Protein AF-A0A7X6ZGD3-F1 (afdb_monomer_lite)

Secondary structure (DSSP, 8-state):
-PSPPHHHHHHHSSSHHHHHHHHHHHHHHHHTT-TT--EEE--S--S-SSS---SSS-HHHHHHHHHHHS-TTEEEEE--SSTT-S---HHHHHHHHHHHSS-EEEEE---BTBTBB--TT---THHHHTTTT-THIIIII-SEEEE---TTTTHHHHHHHHHHHH-GGG-PPPPTT---HHHHHHHHHHHHHT-TTHHHHHHHHHHHHHHHTTSGGG---THHHHTHHHHHHHHHHHHHHHHHHHHH-HHHHHH---HHHHIIIIIIHHHHHHHHHHHHHHT-

Foldseek 3Di:
DPPDDPVCCVVQVDPLRPDLQPVQVVVVVVCVVVVPDAAEDEDPLQAADQEDDPGPDDNLSSLLSLQVRHDQRYAYAHAYHYVAALAHEPVRLCSSCVRNVHQHAHEHEAQDPLLSFNDLQDLCLCPCVSHVVDPCCLVPRHPYYDYPDDPPQCQLVVQLVVVCNVPVVQSHDDDPVGPHVSRVSSQVSCCVQQNNCLNVLQVLLVVLLVVLSVCRQLPADPVCLVCLVVLVVSLVSNVNSVVVSCVSGVPSCVRRVYCSVVSNVPRSVSRNVVSVVVVVVVVD

Radius of gyration: 23.15 Å; chains: 1; bounding box: 62×49×58 Å

pLDDT: mean 90.02, std 10.66, range [44.88, 98.62]

Structure (mmCIF, N/CA/C/O backbone):
data_AF-A0A7X6ZGD3-F1
#
_entry.id   AF-A0A7X6ZGD3-F1
#
loop_
_atom_site.group_PDB
_atom_site.id
_atom_site.type_symbol
_atom_site.label_atom_id
_atom_site.label_alt_id
_atom_site.label_comp_id
_atom_site.label_asym_id
_atom_site.label_entity_id
_atom_site.label_seq_id
_atom_site.pdbx_PDB_ins_code
_atom_site.Cartn_x
_atom_site.Cartn_y
_atom_site.Cartn_z
_atom_site.occupancy
_atom_site.B_iso_or_equiv
_atom_site.auth_seq_id
_atom_site.auth_comp_id
_atom_site.auth_asym_id
_atom_site.auth_atom_id
_atom_site.pdbx_PDB_model_num
ATOM 1 N N . ARG A 1 1 ? -12.283 15.121 12.251 1.00 78.94 1 ARG A N 1
ATOM 2 C CA . ARG A 1 1 ? -12.380 15.271 13.722 1.00 78.94 1 ARG A CA 1
ATOM 3 C C . ARG A 1 1 ? -11.559 16.441 14.237 1.00 78.94 1 ARG A C 1
ATOM 5 O O . ARG A 1 1 ? -12.122 17.236 14.966 1.00 78.94 1 ARG A O 1
ATOM 12 N N . PHE A 1 2 ? -10.278 16.549 13.877 1.00 85.31 2 PHE A N 1
ATOM 13 C CA . PHE A 1 2 ? -9.446 17.691 14.260 1.00 85.31 2 PHE A CA 1
ATOM 14 C C . PHE A 1 2 ? -9.556 18.845 13.246 1.00 85.31 2 PHE A C 1
ATOM 16 O O . PHE A 1 2 ? -9.575 18.562 12.045 1.00 85.31 2 PHE A O 1
ATOM 23 N N . PRO A 1 3 ? -9.611 20.112 13.703 1.00 86.56 3 PRO A N 1
ATOM 24 C CA . PRO A 1 3 ? -9.695 20.531 15.109 1.00 86.56 3 PRO A CA 1
ATOM 25 C C . PRO A 1 3 ? -11.044 20.158 15.754 1.00 86.56 3 PRO A C 1
ATOM 27 O O . PRO A 1 3 ? -12.069 20.127 15.074 1.00 86.56 3 PRO A O 1
ATOM 30 N N . VAL A 1 4 ? -11.036 19.867 17.060 1.00 89.31 4 VAL A N 1
ATOM 31 C CA . VAL A 1 4 ? -12.263 19.607 17.834 1.00 89.31 4 VAL A CA 1
ATOM 32 C C . VAL A 1 4 ? -13.052 20.908 17.972 1.00 89.31 4 VAL A C 1
ATOM 34 O O . VAL A 1 4 ? -12.467 21.974 18.165 1.00 89.31 4 VAL A O 1
ATOM 37 N N . HIS A 1 5 ? -14.379 20.832 17.866 1.00 92.88 5 HIS A N 1
ATOM 38 C CA . HIS A 1 5 ? -15.231 22.008 18.002 1.00 92.88 5 HIS A CA 1
ATOM 39 C C . HIS A 1 5 ? -15.105 22.613 19.418 1.00 92.88 5 HIS A C 1
ATOM 41 O O . HIS A 1 5 ? -15.131 21.858 20.390 1.00 92.88 5 HIS A O 1
ATOM 47 N N . PRO A 1 6 ? -15.026 23.948 19.587 1.00 94.00 6 PRO A N 1
ATOM 48 C CA . PRO A 1 6 ? -14.829 24.564 20.904 1.00 94.00 6 PRO A CA 1
ATOM 49 C C . PRO A 1 6 ? -15.853 24.142 21.968 1.00 94.00 6 PRO A C 1
ATOM 51 O O . PRO A 1 6 ? -15.472 23.832 23.090 1.00 94.00 6 PRO A O 1
ATOM 54 N N . ALA A 1 7 ? -17.134 24.040 21.602 1.00 94.88 7 ALA A N 1
ATOM 55 C CA . ALA A 1 7 ? -18.183 23.591 22.526 1.00 94.88 7 ALA A CA 1
ATOM 56 C C . ALA A 1 7 ? -18.010 22.127 22.988 1.00 94.88 7 ALA A C 1
ATOM 58 O O . ALA A 1 7 ? -18.397 21.773 24.100 1.00 94.88 7 ALA A O 1
ATOM 59 N N . ASP A 1 8 ? -17.415 21.271 22.151 1.00 93.50 8 ASP A N 1
ATOM 60 C CA . ASP A 1 8 ? -17.094 19.893 22.532 1.00 93.50 8 ASP A CA 1
ATOM 61 C C . ASP A 1 8 ? -15.902 19.864 23.498 1.00 93.50 8 ASP A C 1
ATOM 63 O O . ASP A 1 8 ? -15.909 19.105 24.465 1.00 93.50 8 ASP A O 1
ATOM 67 N N . LEU A 1 9 ? -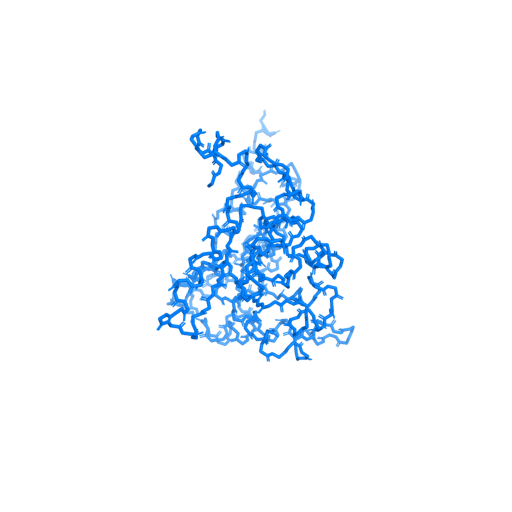14.889 20.706 23.265 1.00 92.12 9 LEU A N 1
ATOM 68 C CA . LEU A 1 9 ? -13.740 20.827 24.165 1.00 92.12 9 LEU A CA 1
ATOM 69 C C . LEU A 1 9 ? -14.155 21.341 25.543 1.00 92.12 9 LEU A C 1
ATOM 71 O O . LEU A 1 9 ? -13.726 20.781 26.545 1.00 92.12 9 LEU A O 1
ATOM 75 N N . GLU A 1 10 ? -15.018 22.355 25.603 1.00 94.25 10 GLU A N 1
ATOM 76 C CA . GLU A 1 10 ? -15.537 22.880 26.871 1.00 94.25 10 GLU A CA 1
ATOM 77 C C . GLU A 1 10 ? -16.259 21.794 27.676 1.00 94.25 10 GLU A C 1
ATOM 79 O O . GLU A 1 10 ? -16.084 21.681 28.887 1.00 94.25 10 GLU A O 1
ATOM 84 N N . LYS A 1 11 ? -17.049 20.959 26.994 1.00 94.88 11 LYS A N 1
ATOM 85 C CA . LYS A 1 11 ? -17.874 19.949 27.651 1.00 94.88 11 LYS A CA 1
ATOM 86 C C . LYS A 1 11 ? -17.120 18.670 28.019 1.00 94.88 11 LYS A C 1
ATOM 88 O O . LYS A 1 11 ? -17.431 18.063 29.041 1.00 94.88 11 LYS A O 1
ATOM 93 N N . TYR A 1 12 ? -16.194 18.217 27.179 1.00 91.81 12 TYR A N 1
ATOM 94 C CA . TYR A 1 12 ? -15.593 16.882 27.303 1.00 91.81 12 TYR A CA 1
ATOM 95 C C . TYR A 1 12 ? -14.061 16.896 27.399 1.00 91.81 12 TYR A C 1
ATOM 97 O O . TYR A 1 12 ? -13.462 15.859 27.679 1.00 91.81 12 TYR A O 1
ATOM 105 N N . GLY A 1 13 ? -13.411 18.039 27.176 1.00 91.38 13 GLY A N 1
ATOM 106 C CA . GLY A 1 13 ? -11.964 18.231 27.307 1.00 91.38 13 GLY A CA 1
ATOM 107 C C . GLY A 1 13 ? -11.126 17.744 26.120 1.00 91.38 13 GLY A C 1
ATOM 108 O O . GLY A 1 13 ? -10.190 18.434 25.728 1.00 91.38 13 GLY A O 1
ATOM 109 N N . SER A 1 14 ? -11.449 16.591 25.528 1.00 90.81 14 SER A N 1
ATOM 110 C CA . SER A 1 14 ? -10.689 15.992 24.418 1.00 90.81 14 SER A CA 1
ATOM 111 C C . SER A 1 14 ? -11.583 15.227 23.442 1.00 90.81 14 SER A C 1
ATOM 113 O O . SER A 1 14 ? -12.711 14.846 23.769 1.00 90.81 14 SER A O 1
ATOM 115 N N . ALA A 1 15 ? -11.074 14.963 22.237 1.00 91.06 15 ALA A N 1
ATOM 116 C CA . ALA A 1 15 ? -11.711 14.067 21.280 1.00 91.06 15 ALA A CA 1
ATOM 117 C C . ALA A 1 15 ? -11.805 12.638 21.822 1.00 91.06 15 ALA A C 1
ATOM 119 O O . ALA A 1 15 ? -12.836 11.990 21.633 1.00 91.06 15 ALA A O 1
ATOM 120 N N . ALA A 1 16 ? -10.759 12.180 22.521 1.00 89.38 16 ALA A N 1
ATOM 121 C CA . ALA A 1 16 ? -10.701 10.855 23.138 1.00 89.38 16 ALA A CA 1
ATOM 122 C C . ALA A 1 16 ? -11.919 10.575 24.039 1.00 89.38 16 ALA A C 1
ATOM 124 O O . ALA A 1 16 ? -12.504 9.501 23.964 1.00 89.38 16 ALA A O 1
ATOM 125 N N . ASN A 1 17 ? -12.374 11.582 24.793 1.00 91.19 17 ASN A N 1
ATOM 126 C CA . ASN A 1 17 ? -13.508 11.476 25.719 1.00 91.19 17 ASN A CA 1
ATOM 127 C C . ASN A 1 17 ? -14.894 11.485 25.046 1.00 91.19 17 ASN A C 1
ATOM 129 O O . ASN A 1 17 ? -15.915 11.411 25.739 1.00 91.19 17 ASN A O 1
ATOM 133 N N . ILE A 1 18 ? -14.951 11.649 23.721 1.00 93.38 18 ILE A N 1
ATOM 134 C CA . ILE A 1 18 ? -16.193 11.803 22.952 1.00 93.38 18 ILE A CA 1
ATOM 135 C C . ILE A 1 18 ? -16.386 10.626 22.010 1.00 93.38 18 ILE A C 1
ATOM 137 O O . ILE A 1 18 ? -17.456 10.016 22.005 1.00 93.38 18 ILE A O 1
ATOM 141 N N . ASP A 1 19 ? -15.376 10.356 21.182 1.00 94.81 19 ASP A N 1
ATOM 142 C CA . ASP A 1 19 ? -15.553 9.565 19.970 1.00 94.81 19 ASP A CA 1
ATOM 143 C C . ASP A 1 19 ? -16.007 8.136 20.308 1.00 94.81 19 ASP A C 1
ATOM 145 O O . ASP A 1 19 ? -17.044 7.709 19.800 1.00 94.81 19 ASP A O 1
ATOM 149 N N . GLY A 1 20 ? -15.326 7.460 21.246 1.00 95.50 20 GLY A N 1
ATOM 150 C CA . GLY A 1 20 ? -15.665 6.101 21.690 1.00 95.50 20 GLY A CA 1
ATOM 151 C C . GLY A 1 20 ? -17.088 5.989 22.251 1.00 95.50 20 GLY A C 1
ATOM 152 O O . GLY A 1 20 ? -17.900 5.192 21.780 1.00 95.50 20 GLY A O 1
ATOM 153 N N . LYS A 1 21 ? -17.450 6.881 23.181 1.00 95.94 21 LYS A N 1
ATOM 154 C CA . LYS A 1 21 ? -18.792 6.911 23.796 1.00 95.94 21 LYS A CA 1
ATOM 155 C C . LYS A 1 21 ? -19.881 7.164 22.763 1.00 95.94 21 LYS A C 1
ATOM 157 O O . LYS A 1 21 ? -20.969 6.586 22.835 1.00 95.94 21 LYS A O 1
ATOM 162 N N . HIS A 1 22 ? -19.608 8.053 21.810 1.00 95.88 22 HIS A N 1
ATOM 163 C CA . HIS A 1 22 ? -20.555 8.386 20.761 1.00 95.88 22 HIS A CA 1
ATOM 164 C C . HIS A 1 22 ? -20.817 7.189 19.844 1.00 95.88 22 HIS A C 1
ATOM 166 O O . HIS A 1 22 ? -21.986 6.868 19.606 1.00 95.88 22 HIS A O 1
ATOM 172 N N . VAL A 1 23 ? -19.762 6.522 19.361 1.00 97.31 23 VAL A N 1
ATOM 173 C CA . VAL A 1 23 ? -19.913 5.370 18.457 1.00 97.31 23 VAL A CA 1
ATOM 174 C C . VAL A 1 23 ? -20.554 4.177 19.159 1.00 97.31 23 VAL A C 1
ATOM 176 O O . VAL A 1 23 ? -21.460 3.575 18.594 1.00 97.31 23 VAL A O 1
ATOM 179 N N . THR A 1 24 ? -20.216 3.917 20.424 1.00 98.38 24 THR A N 1
ATOM 180 C CA . THR A 1 24 ? -20.863 2.873 21.237 1.00 98.38 24 THR A CA 1
ATOM 181 C C . THR A 1 24 ? -22.353 3.126 21.423 1.00 98.38 24 THR A C 1
ATOM 183 O O . THR A 1 24 ? -23.173 2.227 21.236 1.00 98.38 24 THR A O 1
ATOM 186 N N . ARG A 1 25 ? -22.745 4.366 21.741 1.00 98.19 25 ARG A N 1
ATOM 187 C CA . ARG A 1 25 ? -24.164 4.719 21.867 1.00 98.19 25 ARG A CA 1
ATOM 188 C C . ARG A 1 25 ? -24.911 4.519 20.549 1.00 98.19 25 ARG A C 1
ATOM 190 O O . ARG A 1 25 ? -26.036 4.027 20.565 1.00 98.19 25 ARG A O 1
ATOM 197 N N . LEU A 1 26 ? -24.302 4.907 19.425 1.00 98.19 26 LEU A N 1
ATOM 198 C CA . LEU A 1 26 ? -24.885 4.705 18.099 1.00 98.19 26 LEU A CA 1
ATOM 199 C C . LEU A 1 26 ? -25.040 3.212 17.784 1.00 98.19 26 LEU A C 1
ATOM 201 O O . LEU A 1 26 ? -26.117 2.789 17.377 1.00 98.19 26 LEU A O 1
ATOM 205 N N . PHE A 1 27 ? -23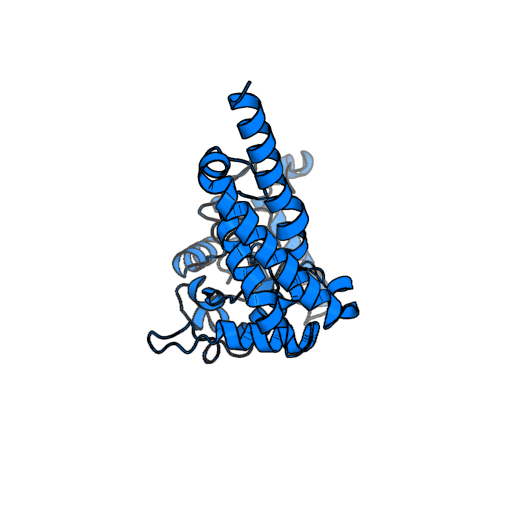.995 2.419 18.016 1.00 98.56 27 PHE A N 1
ATOM 206 C CA . PHE A 1 27 ? -24.000 0.972 17.823 1.00 98.56 27 PHE A CA 1
ATOM 207 C C . PHE A 1 27 ? -25.124 0.286 18.609 1.00 98.56 27 PHE A C 1
ATOM 209 O O . PHE A 1 27 ? -25.929 -0.434 18.017 1.00 98.56 27 PHE A O 1
ATOM 216 N N . ASN A 1 28 ? -25.247 0.582 19.905 1.00 98.31 28 ASN A N 1
ATOM 217 C CA . ASN A 1 28 ? -26.291 0.009 20.756 1.00 98.31 28 ASN A CA 1
ATOM 218 C C . ASN A 1 28 ? -27.696 0.393 20.271 1.00 98.31 28 ASN A C 1
ATOM 220 O O . ASN A 1 28 ? -28.545 -0.478 20.100 1.00 98.31 28 ASN A O 1
ATOM 224 N N . ALA A 1 29 ? -27.921 1.673 19.959 1.00 98.38 29 ALA A N 1
ATOM 225 C CA . ALA A 1 29 ? -29.219 2.151 19.482 1.00 98.38 29 ALA A CA 1
ATOM 226 C C . ALA A 1 29 ? -29.640 1.513 18.143 1.00 98.38 29 ALA A C 1
ATOM 228 O O . ALA A 1 29 ? -30.829 1.302 17.897 1.00 98.38 29 ALA A O 1
ATOM 229 N N . VAL A 1 30 ? -28.682 1.195 17.263 1.00 98.50 30 VAL A N 1
ATOM 230 C CA . VAL A 1 30 ? -28.968 0.466 16.019 1.00 98.50 30 VAL A CA 1
ATOM 231 C C . VAL A 1 30 ? -29.257 -1.008 16.315 1.00 98.50 30 VAL A C 1
ATOM 233 O O . VAL A 1 30 ? -30.227 -1.548 15.778 1.00 98.50 30 VAL A O 1
ATOM 236 N N . ARG A 1 31 ? -28.485 -1.653 17.201 1.00 98.00 31 ARG A N 1
ATOM 237 C CA . ARG A 1 31 ? -28.668 -3.075 17.545 1.00 98.00 31 ARG A CA 1
ATOM 238 C C . ARG A 1 31 ? -29.948 -3.385 18.302 1.00 98.00 31 ARG A C 1
ATOM 240 O O . ARG A 1 31 ? -30.479 -4.476 18.120 1.00 98.00 31 ARG A O 1
ATOM 247 N N . GLU A 1 32 ? -30.500 -2.430 19.047 1.00 97.94 32 GLU A N 1
ATOM 248 C CA . GLU A 1 32 ? -31.842 -2.555 19.634 1.00 97.94 32 GLU A CA 1
ATOM 249 C C . GLU A 1 32 ? -32.906 -2.910 18.581 1.00 97.94 32 GLU A C 1
ATOM 251 O O . GLU A 1 32 ? -33.842 -3.655 18.864 1.00 97.94 32 GLU A O 1
ATOM 256 N N . LYS A 1 33 ? -32.756 -2.401 17.351 1.00 98.12 33 LYS A N 1
ATOM 257 C CA . LYS A 1 33 ? -33.684 -2.644 16.232 1.00 98.12 33 LYS A CA 1
ATOM 258 C C . LYS A 1 33 ? -33.163 -3.678 15.238 1.00 98.12 33 LYS A C 1
ATOM 260 O O . LYS A 1 33 ? -33.951 -4.340 14.565 1.00 98.12 33 LYS A O 1
ATOM 265 N N . HIS A 1 34 ? -31.844 -3.807 15.137 1.00 98.19 34 HIS A N 1
ATOM 266 C CA . HIS A 1 34 ? -31.155 -4.673 14.188 1.00 98.19 34 HIS A CA 1
ATOM 267 C C . HIS A 1 34 ? -30.047 -5.465 14.904 1.00 98.19 34 HIS A C 1
ATOM 269 O O . HIS A 1 34 ? -28.876 -5.112 14.778 1.00 98.19 34 HIS A O 1
ATOM 275 N N . PRO A 1 35 ? -30.373 -6.544 15.644 1.00 96.12 35 PRO A N 1
ATOM 276 C CA . PRO A 1 35 ? -29.403 -7.237 16.505 1.00 96.12 35 PRO A CA 1
ATOM 277 C C . PRO A 1 35 ? -28.152 -7.767 15.788 1.00 96.12 35 PRO A C 1
ATOM 279 O O . PRO A 1 35 ? -27.091 -7.865 16.405 1.00 96.12 35 PRO A O 1
ATOM 282 N N . GLY A 1 36 ? -28.267 -8.074 14.490 1.00 96.69 36 GLY A N 1
ATOM 283 C CA . GLY A 1 36 ? -27.163 -8.516 13.629 1.00 96.69 36 GLY A CA 1
ATOM 284 C C . GLY A 1 36 ? -26.344 -7.389 12.987 1.00 96.69 36 GLY A C 1
ATOM 285 O O . GLY A 1 36 ? -25.536 -7.665 12.108 1.00 96.69 36 GLY A O 1
ATOM 286 N N . PHE A 1 37 ? -26.571 -6.126 13.358 1.00 98.06 37 PHE A N 1
ATOM 287 C CA . PHE A 1 37 ? -25.780 -5.007 12.854 1.00 98.06 37 PHE A CA 1
ATOM 288 C C . PHE A 1 37 ? -24.328 -5.091 13.345 1.00 98.06 37 PHE A C 1
ATOM 290 O O . PHE A 1 37 ? -24.081 -5.258 14.539 1.00 98.06 37 PHE A O 1
ATOM 297 N N . GLN A 1 38 ? -23.387 -4.922 12.416 1.00 97.38 38 GLN A N 1
ATOM 298 C CA . GLN A 1 38 ? -21.949 -4.838 12.672 1.00 97.38 38 GLN A CA 1
ATOM 299 C C . GLN A 1 38 ? -21.450 -3.424 12.365 1.00 97.38 38 GLN A C 1
ATOM 301 O O . GLN A 1 38 ? -21.983 -2.750 11.480 1.00 97.38 38 GLN A O 1
ATOM 306 N N . MET A 1 39 ? -20.418 -2.974 13.079 1.00 97.94 39 MET A N 1
ATOM 307 C CA . MET A 1 39 ? -19.837 -1.646 12.898 1.00 97.94 39 MET A CA 1
ATOM 308 C C . MET A 1 39 ? -18.316 -1.724 12.865 1.00 97.94 39 MET A C 1
ATOM 310 O O . MET A 1 39 ? -17.703 -2.321 13.742 1.00 97.94 39 MET A O 1
ATOM 314 N N . ILE A 1 40 ? -17.734 -1.037 11.884 1.00 98.00 40 ILE A N 1
ATOM 315 C CA . ILE A 1 40 ? -16.304 -0.750 11.811 1.00 98.00 40 ILE A CA 1
ATOM 316 C C . ILE A 1 40 ? -16.130 0.752 12.037 1.00 98.00 40 ILE A C 1
ATOM 318 O O . ILE A 1 40 ? -16.761 1.564 11.354 1.00 98.00 40 ILE A O 1
ATOM 322 N N . PHE A 1 41 ? -15.271 1.132 12.977 1.00 97.44 41 PHE A N 1
ATOM 323 C CA . PHE A 1 41 ? -14.962 2.519 13.290 1.00 97.44 41 PHE A CA 1
ATOM 324 C C . PHE A 1 41 ? -13.529 2.869 12.876 1.00 97.44 41 PHE A C 1
ATOM 326 O O . PHE A 1 41 ? -12.563 2.252 13.313 1.00 97.44 41 PHE A O 1
ATOM 333 N N . CYS A 1 42 ? -13.394 3.891 12.026 1.00 96.69 42 CYS A N 1
ATOM 334 C CA . CYS A 1 42 ? -12.107 4.478 11.669 1.00 96.69 42 CYS A CA 1
ATOM 335 C C . CYS A 1 42 ? -11.847 5.718 12.522 1.00 96.69 42 CYS A C 1
ATOM 337 O O . CYS A 1 42 ? -12.284 6.828 12.204 1.00 96.69 42 CYS A O 1
ATOM 339 N N . GLN A 1 43 ? -11.158 5.505 13.637 1.00 95.19 43 GLN A N 1
ATOM 340 C CA . GLN A 1 43 ? -10.754 6.548 14.565 1.00 95.19 43 GLN A CA 1
ATOM 341 C C . GLN A 1 43 ? -9.669 7.456 13.957 1.00 95.19 43 GLN A C 1
ATOM 343 O O . GLN A 1 43 ? -8.907 7.001 13.110 1.00 95.19 43 GLN A O 1
ATOM 348 N N . PRO A 1 44 ? -9.523 8.725 14.389 1.00 94.25 44 PRO A N 1
ATOM 349 C CA . PRO A 1 44 ? -8.530 9.657 13.856 1.00 94.25 44 PRO A CA 1
ATOM 350 C C . PRO A 1 44 ? -7.103 9.108 13.859 1.00 94.25 44 PRO A C 1
ATOM 352 O O . PRO A 1 44 ? -6.393 9.280 12.874 1.00 94.25 44 PRO A O 1
ATOM 355 N N . PHE A 1 45 ? -6.692 8.429 14.932 1.00 95.94 45 PHE A N 1
ATOM 356 C CA . PHE A 1 45 ? -5.384 7.784 15.012 1.00 95.94 45 PHE A CA 1
ATOM 357 C C . PHE A 1 45 ? -5.464 6.313 14.599 1.00 95.94 45 PHE A C 1
ATOM 359 O O . PHE A 1 45 ? -5.425 5.408 15.426 1.00 95.94 45 PHE A O 1
ATOM 366 N N . TYR A 1 46 ? -5.571 6.064 13.301 1.00 96.19 46 TYR A N 1
ATOM 367 C CA . TYR A 1 46 ? -5.670 4.715 12.737 1.00 96.19 46 TYR A CA 1
ATOM 368 C C . TYR A 1 46 ? -4.310 4.119 12.323 1.00 96.19 46 TYR A C 1
ATOM 370 O O . TYR A 1 46 ? -4.258 3.176 11.545 1.00 96.19 46 TYR A O 1
ATOM 378 N N . TRP A 1 47 ? -3.188 4.650 12.818 1.00 97.31 47 TRP A N 1
ATOM 379 C CA . TRP A 1 47 ? -1.832 4.164 12.518 1.00 97.31 47 TRP A CA 1
ATOM 380 C C . TRP A 1 47 ? -0.909 4.291 13.733 1.00 97.31 47 TRP A C 1
ATOM 382 O O . TRP A 1 47 ? -1.138 5.122 14.608 1.00 97.31 47 TRP A O 1
ATOM 392 N N . GLY A 1 48 ? 0.190 3.542 13.746 1.00 96.06 48 GLY A N 1
ATOM 393 C CA . GLY A 1 48 ? 1.248 3.628 14.752 1.00 96.06 48 GLY A CA 1
ATOM 394 C C . GLY A 1 48 ? 1.950 2.302 15.009 1.00 96.06 48 GLY A C 1
ATOM 395 O O . GLY A 1 48 ? 1.429 1.276 14.576 1.00 96.06 48 GLY A O 1
ATOM 396 N N . PRO A 1 49 ? 3.127 2.309 15.667 1.00 94.81 49 PRO A N 1
ATOM 397 C CA . PRO A 1 49 ? 3.703 3.437 16.415 1.00 94.81 49 PRO A CA 1
ATOM 398 C C . PRO A 1 49 ? 4.624 4.409 15.639 1.00 94.81 49 PRO A C 1
ATOM 400 O O . PRO A 1 49 ? 4.872 5.525 16.086 1.00 94.81 49 PRO A O 1
ATOM 403 N N . GLY A 1 50 ? 5.154 4.036 14.481 1.00 94.25 50 GLY A N 1
ATOM 404 C CA . GLY A 1 50 ? 6.268 4.742 13.828 1.00 94.25 50 GLY A CA 1
ATOM 405 C C . GLY A 1 50 ? 5.894 5.976 13.003 1.00 94.25 50 GLY A C 1
ATOM 406 O O . GLY A 1 50 ? 6.770 6.722 12.567 1.00 94.25 50 GLY A O 1
ATOM 407 N N . GLY A 1 51 ? 4.607 6.190 12.729 1.00 90.62 51 GLY A N 1
ATOM 408 C CA . GLY A 1 51 ? 4.145 7.310 11.906 1.00 90.62 51 GLY A CA 1
ATOM 409 C C . GLY A 1 51 ? 4.077 8.623 12.679 1.00 90.62 51 GLY A C 1
ATOM 410 O O . GLY A 1 51 ? 3.632 8.639 13.822 1.00 90.62 51 GLY A O 1
ATOM 411 N N . ARG A 1 52 ? 4.434 9.733 12.017 1.00 91.62 52 ARG A N 1
ATOM 412 C CA . ARG A 1 52 ? 4.267 11.090 12.561 1.00 91.62 52 ARG A CA 1
ATOM 413 C C . ARG A 1 52 ? 2.818 11.338 12.989 1.00 91.62 52 ARG A C 1
ATOM 415 O O . ARG A 1 52 ? 1.889 10.984 12.267 1.00 91.62 52 ARG A O 1
ATOM 422 N N . GLU A 1 53 ? 2.658 12.045 14.101 1.00 88.94 53 GLU A N 1
ATOM 423 C CA . GLU A 1 53 ? 1.373 12.486 14.645 1.00 88.94 53 GLU A CA 1
ATOM 424 C C . GLU A 1 53 ? 1.186 13.985 14.362 1.00 88.94 53 GLU A C 1
ATOM 426 O O . GLU A 1 53 ? 1.856 14.817 14.971 1.00 88.94 53 GLU A O 1
ATOM 431 N N . PRO A 1 54 ? 0.351 14.370 13.378 1.00 87.31 54 PRO A N 1
ATOM 432 C CA . PRO A 1 54 ? 0.143 15.775 13.040 1.00 87.31 54 PRO A CA 1
ATOM 433 C C . PRO A 1 54 ? -0.972 16.430 13.867 1.00 87.31 54 PRO A C 1
ATOM 435 O O . PRO A 1 54 ? -1.246 17.613 13.670 1.00 87.31 54 PRO A O 1
ATOM 438 N N . TYR A 1 55 ? -1.664 15.671 14.719 1.00 89.88 55 TYR A N 1
ATOM 439 C CA . TYR A 1 55 ? -2.828 16.153 15.455 1.00 89.88 55 TYR A CA 1
ATOM 440 C C . TYR A 1 55 ? -2.438 16.773 16.805 1.00 89.88 55 TYR A C 1
ATOM 442 O O . TYR A 1 55 ? -1.393 16.428 17.348 1.00 89.88 55 TYR A O 1
ATOM 450 N N . PRO A 1 56 ? -3.257 17.697 17.347 1.00 89.00 56 PRO A N 1
ATOM 451 C CA . PRO A 1 56 ? -2.957 18.355 18.622 1.00 89.00 56 PRO A CA 1
ATOM 452 C C . PRO A 1 56 ? -3.016 17.429 19.843 1.00 89.00 56 PRO A C 1
ATOM 454 O O . PRO A 1 56 ? -2.380 17.713 20.853 1.00 89.00 56 PRO A O 1
ATOM 457 N N . GLU A 1 57 ? -3.802 16.354 19.770 1.00 90.62 57 GLU A N 1
ATOM 458 C CA . GLU A 1 57 ? -3.871 15.339 20.823 1.00 90.62 57 GLU A CA 1
ATOM 459 C C . GLU A 1 57 ? -2.804 14.253 20.604 1.00 90.62 57 GLU A C 1
ATOM 461 O O . GLU A 1 57 ? -2.473 13.953 19.456 1.00 90.62 57 GLU A O 1
ATOM 466 N N . PRO A 1 58 ? -2.267 13.649 21.676 1.00 92.75 58 PRO A N 1
ATOM 467 C CA . PRO A 1 58 ? -1.340 12.528 21.561 1.00 92.75 58 PRO A CA 1
ATOM 468 C C . PRO A 1 58 ? -2.078 11.237 21.174 1.00 92.75 58 PRO A C 1
ATOM 470 O O . PRO A 1 58 ? -3.168 10.954 21.687 1.00 92.75 58 PRO A O 1
ATOM 473 N N . ARG A 1 59 ? -1.467 10.419 20.311 1.00 95.31 59 ARG A N 1
ATOM 474 C CA . ARG A 1 59 ? -2.082 9.184 19.808 1.00 95.31 59 ARG A CA 1
ATOM 475 C C . ARG A 1 59 ? -2.371 8.152 20.892 1.00 95.31 59 ARG A C 1
ATOM 477 O O . ARG A 1 59 ? -3.483 7.637 20.953 1.00 95.31 59 ARG A O 1
ATOM 484 N N . GLU A 1 60 ? -1.379 7.769 21.694 1.00 95.81 60 GLU A N 1
ATOM 485 C CA . GLU A 1 60 ? -1.513 6.630 22.612 1.00 95.81 60 GLU A CA 1
ATOM 486 C C . GLU A 1 60 ? -2.580 6.876 23.685 1.00 95.81 60 GLU A C 1
ATOM 488 O O . GLU A 1 60 ? -3.368 5.964 23.928 1.00 95.81 60 GLU A O 1
ATOM 493 N N . PRO A 1 61 ? -2.682 8.069 24.307 1.00 94.88 61 PRO A N 1
ATOM 494 C CA . PRO A 1 61 ? -3.794 8.371 25.204 1.00 94.88 61 PRO A CA 1
ATOM 495 C C . PRO A 1 61 ? -5.158 8.298 24.512 1.00 94.88 61 PRO A C 1
ATOM 497 O O . PRO A 1 61 ? -6.095 7.763 25.097 1.00 94.88 61 PRO A O 1
ATOM 500 N N . TYR A 1 62 ? -5.266 8.762 23.261 1.00 95.88 62 TYR A N 1
ATOM 501 C CA . TYR A 1 62 ? -6.502 8.623 22.490 1.00 95.88 62 TYR A CA 1
ATOM 502 C C . TYR A 1 62 ? -6.855 7.146 22.252 1.00 95.88 62 TYR A C 1
ATOM 504 O O . TYR A 1 62 ? -7.993 6.737 22.466 1.00 95.88 62 TYR A O 1
ATOM 512 N N . LEU A 1 63 ? -5.884 6.325 21.837 1.00 96.81 63 LEU A N 1
ATOM 513 C CA . LEU A 1 63 ? -6.102 4.897 21.586 1.00 96.81 63 LEU A CA 1
ATOM 514 C C . LEU A 1 63 ? -6.451 4.121 22.861 1.00 96.81 63 LEU A C 1
ATOM 516 O O . LEU A 1 63 ? -7.301 3.238 22.804 1.00 96.81 63 LEU A O 1
ATOM 520 N N . LYS A 1 64 ? -5.867 4.484 24.010 1.00 96.75 64 LYS A N 1
ATOM 521 C CA . LYS A 1 64 ? -6.239 3.912 25.315 1.00 96.75 64 LYS A CA 1
ATOM 522 C C . LYS A 1 64 ? -7.688 4.201 25.686 1.00 96.75 64 LYS A C 1
ATOM 524 O O . LYS A 1 64 ? -8.365 3.307 26.173 1.00 96.75 64 LYS A O 1
ATOM 529 N N . ALA A 1 65 ? -8.188 5.404 25.401 1.00 95.88 65 ALA A N 1
ATOM 530 C CA . ALA A 1 65 ? -9.594 5.727 25.642 1.00 95.88 65 ALA A CA 1
ATOM 531 C C . ALA A 1 65 ? -10.546 4.842 24.817 1.00 95.88 65 ALA A C 1
ATOM 533 O O . ALA A 1 65 ? -11.651 4.541 25.262 1.00 95.88 65 ALA A O 1
ATOM 534 N N . MET A 1 66 ? -10.119 4.360 23.640 1.00 96.62 66 MET A N 1
ATOM 535 C CA . MET A 1 66 ? -10.934 3.426 22.855 1.00 96.62 66 MET A CA 1
ATOM 536 C C . MET A 1 66 ? -11.160 2.102 23.591 1.00 96.62 66 MET A C 1
ATOM 538 O O . MET A 1 66 ? -12.252 1.556 23.495 1.00 96.62 66 MET A O 1
ATOM 542 N N . ALA A 1 67 ? -10.184 1.615 24.365 1.00 95.94 67 ALA A N 1
ATOM 543 C CA . ALA A 1 67 ? -10.350 0.402 25.168 1.00 95.94 67 ALA A CA 1
ATOM 544 C C . ALA A 1 67 ? -11.441 0.520 26.237 1.00 95.94 67 ALA A C 1
ATOM 546 O O . ALA A 1 67 ? -12.042 -0.482 26.615 1.00 95.94 67 ALA A O 1
ATOM 547 N N . GLU A 1 68 ? -11.663 1.730 26.747 1.00 94.62 68 GLU A N 1
ATOM 548 C CA . GLU A 1 68 ? -12.632 1.996 27.810 1.00 94.62 68 GLU A CA 1
ATOM 549 C C . GLU A 1 68 ? -14.031 2.260 27.244 1.00 94.62 68 GLU A C 1
ATOM 551 O O . GLU A 1 68 ? -15.026 1.790 27.794 1.00 94.62 68 GLU A O 1
ATOM 556 N N . ASP A 1 69 ? -14.106 3.011 26.143 1.00 96.56 69 ASP A N 1
ATOM 557 C CA . ASP A 1 69 ? -15.357 3.609 25.680 1.00 96.56 69 ASP A CA 1
ATOM 558 C C . ASP A 1 69 ? -15.965 2.942 24.436 1.00 96.56 69 ASP A C 1
ATOM 560 O O . ASP A 1 69 ? -17.166 3.108 24.188 1.00 96.56 69 ASP A O 1
ATOM 564 N N . VAL A 1 70 ? -15.174 2.230 23.625 1.00 98.12 70 VAL A N 1
ATOM 565 C CA . VAL A 1 70 ? -15.668 1.534 22.424 1.00 98.12 70 VAL A CA 1
ATOM 566 C C . VAL A 1 70 ? -16.204 0.157 22.811 1.00 98.12 70 VAL A C 1
ATOM 568 O O . VAL A 1 70 ? -15.554 -0.608 23.518 1.00 98.12 70 VAL A O 1
ATOM 571 N N . HIS A 1 71 ? -17.413 -0.164 22.348 1.00 97.81 71 HIS A N 1
ATOM 572 C CA . HIS A 1 71 ? -18.031 -1.467 22.566 1.00 97.81 71 HIS A CA 1
ATOM 573 C C . HIS A 1 71 ? -17.158 -2.582 21.957 1.00 97.81 71 HIS A C 1
ATOM 575 O O . HIS A 1 71 ? -16.800 -2.461 20.789 1.00 97.81 71 HIS A O 1
ATOM 581 N N . PRO A 1 72 ? -16.905 -3.702 22.662 1.00 97.25 72 PRO A N 1
ATOM 582 C CA . PRO A 1 72 ? -15.952 -4.737 22.230 1.00 97.25 72 PRO A CA 1
ATOM 583 C C . PRO A 1 72 ? -16.305 -5.449 20.910 1.00 97.25 72 PRO A C 1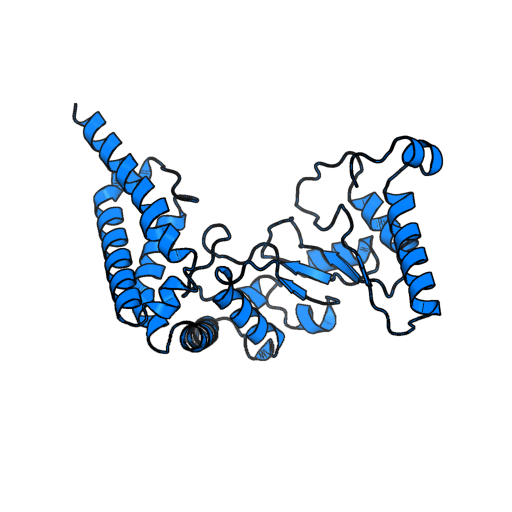
ATOM 585 O O . PRO A 1 72 ? -15.456 -6.101 20.313 1.00 97.25 72 PRO A O 1
ATOM 588 N N . GLU A 1 73 ? -17.561 -5.356 20.461 1.00 97.38 73 GLU A N 1
ATOM 589 C CA . GLU A 1 73 ? -18.024 -5.862 19.151 1.00 97.38 73 GLU A CA 1
ATOM 590 C C . GLU A 1 73 ? -17.872 -4.847 17.994 1.00 97.38 73 GLU A C 1
ATOM 592 O O . GLU A 1 73 ? -18.293 -5.137 16.876 1.00 97.38 73 GLU A O 1
ATOM 597 N N . ILE A 1 74 ? -17.331 -3.649 18.242 1.00 98.38 74 ILE A N 1
ATOM 598 C CA . ILE A 1 74 ? -17.017 -2.675 17.189 1.00 98.38 74 ILE A CA 1
ATOM 599 C C . ILE A 1 74 ? -15.573 -2.895 16.744 1.00 98.38 74 ILE A C 1
ATOM 601 O O . ILE A 1 74 ? -14.641 -2.791 17.536 1.00 98.38 74 ILE A O 1
ATOM 605 N N . ASP A 1 75 ? -15.379 -3.126 15.453 1.00 98.31 75 ASP A N 1
ATOM 606 C CA . ASP A 1 75 ? -14.046 -3.247 14.874 1.00 98.31 75 ASP A CA 1
ATOM 607 C C . ASP A 1 75 ? -13.351 -1.886 14.781 1.00 98.31 75 ASP A C 1
ATOM 609 O O . ASP A 1 75 ? -13.949 -0.902 14.338 1.00 98.31 75 ASP A O 1
ATOM 613 N N . LEU A 1 76 ? -12.063 -1.831 15.129 1.00 98.38 76 LEU A N 1
ATOM 614 C CA . LEU A 1 76 ? -11.252 -0.617 15.021 1.00 98.38 76 LEU A CA 1
ATOM 615 C C . LEU A 1 76 ? -10.289 -0.695 13.843 1.00 98.38 76 LEU A C 1
ATOM 617 O O . LEU A 1 76 ? -9.467 -1.609 13.753 1.00 98.38 76 LEU A O 1
ATOM 621 N N . VAL A 1 77 ? -10.356 0.297 12.956 1.00 98.06 77 VAL A N 1
ATOM 622 C CA . VAL A 1 77 ? -9.469 0.363 11.793 1.00 98.06 77 VAL A CA 1
ATOM 623 C C . VAL A 1 77 ? -8.027 0.629 12.214 1.00 98.06 77 VAL A C 1
ATOM 625 O O . VAL A 1 77 ? -7.744 1.524 13.013 1.00 98.06 77 VAL A O 1
ATOM 628 N N . TRP A 1 78 ? -7.087 -0.082 11.592 1.00 98.12 78 TRP A N 1
ATOM 629 C CA . TRP A 1 78 ? -5.664 0.181 11.748 1.00 98.12 78 TRP A CA 1
ATOM 630 C C . TRP A 1 78 ? -4.869 -0.093 10.465 1.00 98.12 78 TRP A C 1
ATOM 632 O O . TRP A 1 78 ? -5.026 -1.116 9.806 1.00 98.12 78 TRP A O 1
ATOM 642 N N . THR A 1 79 ? -3.982 0.826 10.084 1.00 96.88 79 THR A N 1
ATOM 643 C CA . THR A 1 79 ? -3.167 0.722 8.859 1.00 96.88 79 THR A CA 1
ATOM 644 C C . THR A 1 79 ? -1.764 0.179 9.111 1.00 96.88 79 THR A C 1
ATOM 646 O O . THR A 1 79 ? -0.980 0.047 8.167 1.00 96.88 79 THR A O 1
ATOM 649 N N . GLY A 1 80 ? -1.421 -0.137 10.361 1.00 95.69 80 GLY A N 1
ATOM 650 C CA . GLY A 1 80 ? -0.083 -0.566 10.758 1.00 95.69 80 GLY A CA 1
ATOM 651 C C . GLY A 1 80 ? 0.789 0.557 11.315 1.00 95.69 80 GLY A C 1
ATOM 652 O O . GLY A 1 80 ? 0.309 1.643 11.648 1.00 95.69 80 GLY A O 1
ATOM 653 N N . ASN A 1 81 ? 2.102 0.303 11.332 1.00 95.19 81 ASN A N 1
ATOM 654 C CA . ASN A 1 81 ? 3.142 1.186 11.875 1.00 95.19 81 ASN A CA 1
ATOM 655 C C . ASN A 1 81 ? 3.044 2.652 11.397 1.00 95.19 81 ASN A C 1
ATOM 657 O O . ASN A 1 81 ? 3.286 3.597 12.148 1.00 95.19 81 ASN A O 1
ATOM 661 N N . ILE A 1 82 ? 2.667 2.842 10.130 1.00 95.00 82 ILE A N 1
ATOM 662 C CA . ILE A 1 82 ? 2.491 4.138 9.466 1.00 95.00 82 ILE A CA 1
ATOM 663 C C . ILE A 1 82 ? 1.227 4.107 8.591 1.00 95.00 82 ILE A C 1
ATOM 665 O O . ILE A 1 82 ? 0.749 3.035 8.225 1.00 95.00 82 ILE A O 1
ATOM 669 N N . VAL A 1 83 ? 0.724 5.277 8.178 1.00 94.12 83 VAL A N 1
ATOM 670 C CA . VAL A 1 83 ? -0.486 5.390 7.332 1.00 94.12 83 VAL A CA 1
ATOM 671 C C . VAL A 1 83 ? -0.373 4.600 6.023 1.00 94.12 83 VAL A C 1
ATOM 673 O O . VAL A 1 83 ? -1.321 3.933 5.621 1.00 94.12 83 VAL A O 1
ATOM 676 N N . LYS A 1 84 ? 0.778 4.684 5.341 1.00 91.25 84 LYS A N 1
ATOM 677 C CA . LYS A 1 84 ? 1.054 4.006 4.061 1.00 91.25 84 LYS A CA 1
ATOM 678 C C . LYS A 1 84 ? 2.189 2.991 4.207 1.00 91.25 84 LYS A C 1
ATOM 680 O O . LYS A 1 84 ? 3.232 3.134 3.577 1.00 91.25 84 LYS A O 1
ATOM 685 N N . GLY A 1 85 ? 1.996 2.009 5.085 1.00 87.88 85 GLY A N 1
ATOM 686 C CA . GLY A 1 85 ? 2.959 0.940 5.347 1.00 87.88 85 GLY A CA 1
ATOM 687 C C . GLY A 1 85 ? 2.481 -0.401 4.804 1.00 87.88 85 GLY A C 1
ATOM 688 O O . GLY A 1 85 ? 1.318 -0.766 4.979 1.00 87.88 85 GLY A O 1
ATOM 689 N N . GLN A 1 86 ? 3.383 -1.142 4.169 1.00 86.69 86 GLN A N 1
ATOM 690 C CA . GLN A 1 86 ? 3.164 -2.545 3.810 1.00 86.69 86 GLN A CA 1
ATOM 691 C C . GLN A 1 86 ? 3.211 -3.417 5.073 1.00 86.69 86 GLN A C 1
ATOM 693 O O . GLN A 1 86 ? 2.204 -3.999 5.468 1.00 86.69 86 GLN A O 1
ATOM 698 N N . TRP A 1 87 ? 4.336 -3.354 5.783 1.00 88.12 87 TRP A N 1
ATOM 699 C CA . TRP A 1 87 ? 4.670 -4.213 6.916 1.00 88.12 87 TRP A CA 1
ATOM 700 C C . TRP A 1 87 ? 3.854 -3.935 8.190 1.00 88.12 87 TRP A C 1
ATOM 702 O O . TRP A 1 87 ? 3.740 -2.789 8.641 1.00 88.12 87 TRP A O 1
ATOM 712 N N . 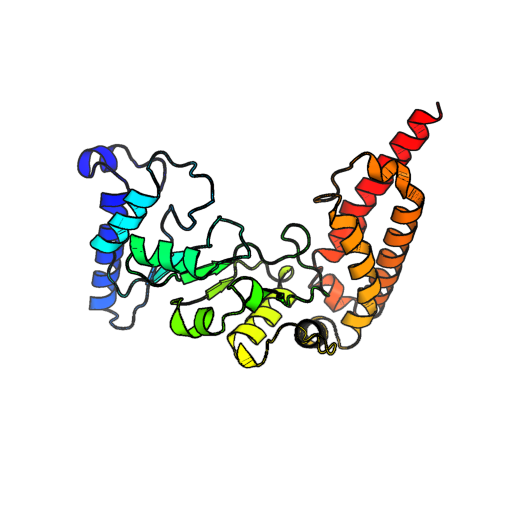LYS A 1 88 ? 3.321 -5.006 8.782 1.00 90.38 88 LYS A N 1
ATOM 713 C CA . LYS A 1 88 ? 2.617 -5.098 10.070 1.00 90.38 88 LYS A CA 1
ATOM 714 C C . LYS A 1 88 ? 3.103 -6.362 10.774 1.00 90.38 88 LYS A C 1
ATOM 716 O O . LYS A 1 88 ? 2.505 -7.416 10.628 1.00 90.38 88 LYS A O 1
ATOM 721 N N . THR A 1 89 ? 4.217 -6.225 11.478 1.00 89.88 89 THR A N 1
ATOM 722 C CA . THR A 1 89 ? 4.797 -7.278 12.310 1.00 89.88 89 THR A CA 1
ATOM 723 C C . THR A 1 89 ? 3.891 -7.615 13.493 1.00 89.88 89 THR A C 1
ATOM 725 O O . THR A 1 89 ? 3.094 -6.767 13.919 1.00 89.88 89 THR A O 1
ATOM 728 N N . GLN A 1 90 ? 4.082 -8.793 14.084 1.00 90.19 90 GLN A N 1
ATOM 729 C CA . GLN A 1 90 ? 3.357 -9.234 15.281 1.00 90.19 90 GLN A CA 1
ATOM 730 C C . GLN A 1 90 ? 3.464 -8.198 16.411 1.00 90.19 90 GLN A C 1
ATOM 732 O O . GLN A 1 90 ? 2.468 -7.787 16.998 1.00 90.19 90 GLN A O 1
ATOM 737 N N . LYS A 1 91 ? 4.663 -7.643 16.631 1.00 92.06 91 LYS A N 1
ATOM 738 C CA . LYS A 1 91 ? 4.897 -6.589 17.637 1.00 92.06 91 LYS A CA 1
ATOM 739 C C . LYS A 1 91 ? 4.068 -5.326 17.405 1.00 92.06 91 LYS A C 1
ATOM 741 O O . LYS A 1 91 ? 3.689 -4.649 18.359 1.00 92.06 91 LYS A O 1
ATOM 746 N N . HIS A 1 92 ? 3.821 -4.954 16.147 1.00 94.81 92 HIS A N 1
ATOM 747 C CA . HIS A 1 92 ? 2.960 -3.809 15.862 1.00 94.81 92 HIS A CA 1
ATOM 748 C C . HIS A 1 92 ? 1.493 -4.132 16.181 1.00 94.81 92 HIS A C 1
ATOM 750 O O . HIS A 1 92 ? 0.781 -3.255 16.670 1.00 94.81 92 HIS A O 1
ATOM 756 N N . VAL A 1 93 ? 1.050 -5.363 15.908 1.00 95.12 93 VAL A N 1
ATOM 757 C CA . VAL A 1 93 ? -0.308 -5.821 16.232 1.00 95.12 93 VAL A CA 1
ATOM 758 C C . VAL A 1 93 ? -0.510 -5.865 17.746 1.00 95.12 93 VAL A C 1
ATOM 760 O O . VAL A 1 93 ? -1.467 -5.276 18.243 1.00 95.12 93 VAL A O 1
ATOM 763 N N . GLU A 1 94 ? 0.429 -6.461 18.484 1.00 95.50 94 GLU A N 1
ATOM 764 C CA . GLU A 1 94 ? 0.442 -6.491 19.952 1.00 95.50 94 GLU A CA 1
ATOM 765 C C . GLU A 1 94 ? 0.348 -5.083 20.541 1.00 95.50 94 GLU A C 1
ATOM 767 O O . GLU A 1 94 ? -0.500 -4.829 21.389 1.00 95.50 94 GLU A O 1
ATOM 772 N N . TRP A 1 95 ? 1.141 -4.133 20.032 1.00 97.50 95 TRP A N 1
ATOM 773 C CA . TRP A 1 95 ? 1.074 -2.734 20.460 1.00 97.50 95 TRP A CA 1
ATOM 774 C C . TRP A 1 95 ? -0.332 -2.135 20.300 1.00 97.50 95 TRP A C 1
ATOM 776 O O . TRP A 1 95 ? -0.814 -1.427 21.188 1.00 97.50 95 TRP A O 1
ATOM 786 N N . PHE A 1 96 ? -1.007 -2.417 19.183 1.00 97.88 96 PHE A N 1
ATOM 787 C CA . PHE A 1 96 ? -2.356 -1.913 18.938 1.00 97.88 96 PHE A CA 1
ATOM 788 C C . PHE A 1 96 ? -3.385 -2.567 19.868 1.00 97.88 96 PHE A C 1
ATOM 790 O O . PHE A 1 96 ? -4.210 -1.865 20.463 1.00 97.88 96 PHE A O 1
ATOM 797 N N . ILE A 1 97 ? -3.315 -3.892 20.025 1.00 97.75 97 ILE A N 1
ATOM 798 C CA . ILE A 1 97 ? -4.190 -4.660 20.920 1.00 97.75 97 ILE A CA 1
ATOM 799 C C . ILE A 1 97 ? -3.985 -4.212 22.369 1.00 97.75 97 ILE A C 1
ATOM 801 O O . ILE A 1 97 ? -4.954 -4.011 23.097 1.00 97.75 97 ILE A O 1
ATOM 805 N N . ASP A 1 98 ? -2.749 -3.984 22.801 1.00 98.12 98 ASP A N 1
ATOM 806 C CA . ASP A 1 98 ? -2.449 -3.570 24.169 1.00 98.12 98 ASP A CA 1
ATOM 807 C C . ASP A 1 98 ? -3.050 -2.213 24.517 1.00 98.12 98 ASP A C 1
ATOM 809 O O . ASP A 1 98 ? -3.533 -2.032 25.640 1.00 98.12 98 ASP A O 1
ATOM 813 N N . LEU A 1 99 ? -3.055 -1.278 23.566 1.00 97.69 99 LEU A N 1
ATOM 814 C CA . LEU A 1 99 ? -3.647 0.043 23.752 1.00 97.69 99 LEU A CA 1
ATOM 815 C C . LEU A 1 99 ? -5.168 0.010 23.683 1.00 97.69 99 LEU A C 1
ATOM 817 O O . LEU A 1 99 ? -5.816 0.618 24.526 1.00 97.69 99 LEU A O 1
ATOM 821 N N . THR A 1 100 ? -5.728 -0.668 22.684 1.00 97.94 100 THR A N 1
ATOM 822 C CA . THR A 1 100 ? -7.153 -0.545 22.351 1.00 97.94 100 THR A CA 1
ATOM 823 C C . THR A 1 100 ? -8.011 -1.673 22.900 1.00 97.94 100 THR A C 1
ATOM 825 O O . THR A 1 100 ? -9.223 -1.528 22.939 1.00 97.94 100 THR A O 1
ATOM 828 N N . LYS A 1 101 ? -7.415 -2.802 23.296 1.00 97.81 101 LYS A N 1
ATOM 829 C CA . LYS A 1 101 ? -8.097 -4.060 23.654 1.00 97.81 101 LYS A CA 1
ATOM 830 C C . LYS A 1 101 ? -8.968 -4.651 22.539 1.00 97.81 101 LYS A C 1
ATOM 832 O O . LYS A 1 101 ? -9.770 -5.541 22.803 1.00 97.81 101 LYS A O 1
ATOM 837 N N . HIS A 1 102 ? -8.760 -4.211 21.299 1.00 97.75 102 HIS A N 1
ATOM 838 C CA . HIS A 1 102 ? -9.418 -4.730 20.106 1.00 97.75 102 HIS A CA 1
ATOM 839 C C . HIS A 1 102 ? -8.383 -5.368 19.180 1.00 97.75 102 HIS A C 1
ATOM 841 O O . HIS A 1 102 ? -7.278 -4.842 19.020 1.00 97.75 102 HIS A O 1
ATOM 847 N N . LYS A 1 103 ? -8.755 -6.473 18.522 1.00 97.31 103 LYS A N 1
ATOM 848 C CA . LYS A 1 103 ? -8.014 -6.930 17.341 1.00 97.31 103 LYS A CA 1
ATOM 849 C C . LYS A 1 103 ? -8.156 -5.871 16.241 1.00 97.31 103 LYS A C 1
ATOM 851 O O . LYS A 1 103 ? -9.242 -5.306 16.093 1.00 97.31 103 LYS A O 1
ATOM 856 N N . PRO A 1 104 ? -7.095 -5.563 15.483 1.00 97.19 104 PRO A N 1
ATOM 857 C CA . PRO A 1 104 ? -7.187 -4.556 14.442 1.00 97.19 104 PRO A CA 1
ATOM 858 C C . PRO A 1 104 ? -7.994 -5.063 13.243 1.00 97.19 104 PRO A C 1
ATOM 860 O O . PRO A 1 104 ? -7.781 -6.171 12.753 1.00 97.19 104 PRO A O 1
ATOM 863 N N . MET A 1 105 ? -8.844 -4.194 12.706 1.00 97.44 105 MET A N 1
ATOM 864 C CA . MET A 1 105 ? -9.380 -4.306 11.354 1.00 97.44 105 MET A CA 1
ATOM 865 C C . MET A 1 105 ? -8.396 -3.630 10.399 1.00 97.44 105 MET A C 1
ATOM 867 O O . MET A 1 105 ? -8.264 -2.402 10.380 1.00 97.44 105 MET A O 1
ATOM 871 N N . ILE A 1 106 ? -7.664 -4.417 9.614 1.00 95.56 106 ILE A N 1
ATOM 872 C CA . ILE A 1 106 ? -6.592 -3.887 8.776 1.00 95.56 106 ILE A CA 1
ATOM 873 C C . ILE A 1 106 ? -7.158 -3.031 7.649 1.00 95.56 106 ILE A C 1
ATOM 875 O O . ILE A 1 106 ? -8.044 -3.456 6.917 1.00 95.56 106 ILE A O 1
ATOM 879 N N . TYR A 1 107 ? -6.586 -1.842 7.455 1.00 95.94 107 TYR A N 1
ATOM 880 C CA . TYR A 1 107 ? -6.823 -1.013 6.275 1.00 95.94 107 TYR A CA 1
ATOM 881 C C . TYR A 1 107 ? -5.515 -0.806 5.503 1.00 95.94 107 TYR A C 1
ATOM 883 O O . TYR A 1 107 ? -4.660 0.010 5.850 1.00 95.94 107 TYR A O 1
ATOM 891 N N . GLN A 1 108 ? -5.312 -1.588 4.448 1.00 93.06 108 GLN A N 1
ATOM 892 C CA . GLN A 1 108 ? -4.075 -1.621 3.678 1.00 93.06 108 GLN A CA 1
ATOM 893 C C . GLN A 1 108 ? -4.049 -0.514 2.615 1.00 93.06 108 GLN A C 1
ATOM 895 O O . GLN A 1 108 ? -4.577 -0.668 1.511 1.00 93.06 108 GLN A O 1
ATOM 900 N N . ASN A 1 109 ? -3.382 0.597 2.943 1.00 91.62 109 ASN A N 1
ATOM 901 C CA . ASN A 1 109 ? -3.229 1.768 2.066 1.00 91.62 109 ASN A CA 1
ATOM 902 C C . ASN A 1 109 ? -2.096 1.672 1.031 1.00 91.62 109 ASN A C 1
ATOM 904 O O . ASN A 1 109 ? -2.040 2.492 0.115 1.00 91.62 109 ASN A O 1
ATOM 908 N N . ALA A 1 110 ? -1.136 0.766 1.219 1.00 87.19 110 ALA A N 1
ATOM 909 C CA . ALA A 1 110 ? 0.098 0.717 0.435 1.00 87.19 110 ALA A CA 1
ATOM 910 C C . ALA A 1 110 ? 0.370 -0.700 -0.053 1.00 87.19 110 ALA A C 1
ATOM 912 O O . ALA A 1 110 ? 0.649 -1.574 0.758 1.00 87.19 110 ALA A O 1
ATOM 913 N N . THR A 1 111 ? 0.272 -0.936 -1.356 1.00 84.81 111 THR A N 1
ATOM 914 C CA . THR A 1 111 ? 0.361 -2.301 -1.903 1.00 84.81 111 THR A CA 1
ATOM 915 C C . THR A 1 111 ? 1.288 -2.393 -3.100 1.00 84.81 111 THR A C 1
ATOM 917 O O . THR A 1 111 ? 1.959 -3.403 -3.266 1.00 84.81 111 THR A O 1
ATOM 920 N N . GLY A 1 112 ? 1.404 -1.313 -3.873 1.00 84.81 112 GLY A N 1
ATOM 921 C CA . GLY A 1 112 ? 2.312 -1.240 -5.007 1.00 84.81 112 GLY A CA 1
ATOM 922 C C . GLY A 1 112 ? 3.791 -1.228 -4.620 1.00 84.81 112 GLY A C 1
ATOM 923 O O . GLY A 1 112 ? 4.199 -0.499 -3.711 1.00 84.81 112 GLY A O 1
ATOM 924 N N . GLN A 1 113 ? 4.588 -2.004 -5.353 1.00 82.50 113 GLN A N 1
ATOM 925 C CA . GLN A 1 113 ? 6.037 -2.126 -5.164 1.00 82.50 113 GLN A CA 1
ATOM 926 C C . GLN A 1 113 ? 6.804 -0.930 -5.746 1.00 82.50 113 GLN A C 1
ATOM 928 O O . GLN A 1 113 ? 7.884 -0.587 -5.271 1.00 82.50 113 GLN A O 1
ATOM 933 N N . HIS A 1 114 ? 6.199 -0.219 -6.698 1.00 88.19 114 HIS A N 1
ATOM 934 C CA . HIS A 1 114 ? 6.835 0.849 -7.464 1.00 88.19 114 HIS A CA 1
ATOM 935 C C . HIS A 1 114 ? 6.458 2.223 -6.906 1.00 88.19 114 HIS A C 1
ATOM 937 O O . HIS A 1 114 ? 5.705 2.983 -7.512 1.00 88.19 114 HIS A O 1
ATOM 943 N N . HIS A 1 115 ? 6.917 2.533 -5.687 1.00 87.31 115 HIS A N 1
ATOM 944 C CA . HIS A 1 115 ? 6.480 3.716 -4.925 1.00 87.31 115 HIS A CA 1
ATOM 945 C C . HIS A 1 115 ? 4.958 3.767 -4.777 1.00 87.31 115 HIS A C 1
ATOM 947 O O . HIS A 1 115 ? 4.322 4.730 -5.183 1.00 87.31 115 HIS A O 1
ATOM 953 N N . LEU A 1 116 ? 4.351 2.729 -4.198 1.00 85.50 116 LEU A N 1
ATOM 954 C CA . LEU A 1 116 ? 2.891 2.604 -4.039 1.00 85.50 116 LEU A CA 1
ATOM 955 C C . LEU A 1 116 ? 2.113 2.384 -5.346 1.00 85.50 116 LEU A C 1
ATOM 957 O O . LEU A 1 116 ? 0.890 2.266 -5.297 1.00 85.50 116 LEU A O 1
ATOM 961 N N . LEU A 1 117 ? 2.787 2.294 -6.493 1.00 86.75 117 LEU A N 1
ATOM 962 C CA . LEU A 1 117 ? 2.170 1.945 -7.768 1.00 86.75 117 LEU A CA 1
ATOM 963 C C . LEU A 1 117 ? 2.278 0.446 -8.026 1.00 86.75 117 LEU A C 1
ATOM 965 O O . LEU A 1 117 ? 3.279 -0.176 -7.676 1.00 86.75 117 LEU A O 1
ATOM 969 N N . SER A 1 118 ? 1.227 -0.122 -8.616 1.00 86.75 118 SER A N 1
ATOM 970 C CA . SER A 1 118 ? 1.170 -1.536 -8.997 1.00 86.75 118 SER A CA 1
ATOM 971 C C . SER A 1 118 ? 1.287 -1.686 -10.513 1.00 86.75 118 SER A C 1
ATOM 973 O O . SER A 1 118 ? 0.556 -1.020 -11.262 1.00 86.75 118 SER A O 1
ATOM 975 N N . TYR A 1 119 ? 2.186 -2.550 -10.974 1.00 89.75 119 TYR A N 1
ATOM 976 C CA . TYR A 1 119 ? 2.250 -3.006 -12.361 1.00 89.75 119 TYR A CA 1
ATOM 977 C C . TYR A 1 119 ? 1.533 -4.353 -12.525 1.00 89.75 119 TYR A C 1
ATOM 979 O O . TYR A 1 119 ? 1.195 -5.036 -11.562 1.00 89.75 119 TYR A O 1
ATOM 987 N N . ILE A 1 120 ? 1.254 -4.729 -13.779 1.00 89.06 120 ILE A N 1
ATOM 988 C CA . ILE A 1 120 ? 0.479 -5.942 -14.111 1.00 89.06 120 ILE A CA 1
ATOM 989 C C . ILE A 1 120 ? 1.228 -7.221 -13.712 1.00 89.06 120 ILE A C 1
ATOM 991 O O . ILE A 1 120 ? 0.603 -8.239 -13.432 1.00 89.06 120 ILE A O 1
ATOM 995 N N . ASN A 1 121 ? 2.556 -7.155 -13.677 1.00 89.00 121 ASN A N 1
ATOM 996 C CA . ASN A 1 121 ? 3.454 -8.279 -13.429 1.00 89.00 121 ASN A CA 1
ATOM 997 C C . ASN A 1 121 ? 4.021 -8.294 -12.008 1.00 89.00 121 ASN A C 1
ATOM 999 O O . ASN A 1 121 ? 4.931 -9.076 -11.738 1.00 89.00 121 ASN A O 1
ATOM 1003 N N . ASP A 1 122 ? 3.511 -7.445 -11.112 1.00 86.81 122 ASP A N 1
ATOM 1004 C CA . ASP A 1 122 ? 4.004 -7.378 -9.739 1.00 86.81 122 ASP A CA 1
ATOM 1005 C C . ASP A 1 122 ? 3.704 -8.686 -9.022 1.00 86.81 122 ASP A C 1
ATOM 1007 O O . ASP A 1 122 ? 2.584 -8.935 -8.570 1.00 86.81 122 ASP A O 1
ATOM 1011 N N . ARG A 1 123 ? 4.735 -9.517 -8.910 1.00 81.50 123 ARG A N 1
ATOM 1012 C CA . ARG A 1 123 ? 4.766 -10.669 -8.018 1.00 81.50 123 ARG A CA 1
ATOM 1013 C C . ARG A 1 123 ? 4.776 -10.098 -6.615 1.00 81.50 123 ARG A C 1
ATOM 1015 O O . ARG A 1 123 ? 5.736 -9.420 -6.262 1.00 81.50 123 ARG A O 1
ATOM 1022 N N . THR A 1 124 ? 3.726 -10.313 -5.829 1.00 74.12 124 THR A N 1
ATOM 1023 C CA . THR A 1 124 ? 3.674 -9.815 -4.445 1.00 74.12 124 THR A CA 1
ATOM 1024 C C . THR A 1 124 ? 3.917 -10.955 -3.454 1.00 74.12 124 THR A C 1
ATOM 1026 O O . THR A 1 124 ? 2.997 -11.318 -2.733 1.00 74.12 124 THR A O 1
ATOM 1029 N N . PRO A 1 125 ? 5.140 -11.520 -3.357 1.00 58.78 125 PRO A N 1
ATOM 1030 C CA . PRO A 1 125 ? 5.422 -12.567 -2.367 1.00 58.78 125 PRO A CA 1
ATOM 1031 C C . PRO A 1 125 ? 5.179 -12.062 -0.935 1.00 58.78 125 PRO A C 1
ATOM 1033 O O . PRO A 1 125 ? 4.861 -12.826 -0.031 1.00 58.78 125 PRO A O 1
ATOM 1036 N N . GLY A 1 126 ? 5.240 -10.740 -0.756 1.00 63.97 126 GLY A N 1
ATOM 1037 C CA . GLY A 1 126 ? 5.208 -10.097 0.537 1.00 63.97 126 GLY A CA 1
ATOM 1038 C C . GLY A 1 126 ? 3.877 -10.082 1.280 1.00 63.97 126 GLY A C 1
ATOM 1039 O O . GLY A 1 126 ? 3.878 -9.507 2.350 1.00 63.97 126 GLY A O 1
ATOM 1040 N N . PHE A 1 127 ? 2.753 -10.654 0.827 1.00 76.56 127 PHE A N 1
ATOM 1041 C CA . PHE A 1 127 ? 1.555 -10.613 1.694 1.00 76.56 127 PHE A CA 1
ATOM 1042 C C . PHE A 1 127 ? 1.748 -11.376 3.003 1.00 76.56 127 PHE A C 1
ATOM 1044 O O . PHE A 1 127 ? 1.294 -10.889 4.029 1.00 76.56 127 PHE A O 1
ATOM 1051 N N . LEU A 1 128 ? 2.466 -12.503 3.000 1.00 75.00 128 LEU A N 1
ATOM 1052 C CA . LEU A 1 128 ? 2.874 -13.154 4.247 1.00 75.00 128 LEU A CA 1
ATOM 1053 C C . LEU A 1 128 ? 4.088 -12.463 4.869 1.00 75.00 128 LEU A C 1
ATOM 1055 O O . LEU A 1 128 ? 4.083 -12.209 6.070 1.00 75.00 128 LEU A O 1
ATOM 1059 N N . ASP A 1 129 ? 5.100 -12.098 4.074 1.00 76.38 129 ASP A N 1
ATOM 1060 C CA . ASP A 1 129 ? 6.319 -11.488 4.625 1.00 76.38 129 ASP A CA 1
ATOM 1061 C C . ASP A 1 129 ? 6.025 -10.160 5.330 1.00 76.38 129 ASP A C 1
ATOM 1063 O O . ASP A 1 129 ? 6.568 -9.899 6.401 1.00 76.38 129 ASP A O 1
ATOM 1067 N N . TRP A 1 130 ? 5.101 -9.348 4.801 1.00 81.25 130 TRP A N 1
ATOM 1068 C CA . TRP A 1 130 ? 4.639 -8.105 5.428 1.00 81.25 130 TRP A CA 1
ATOM 1069 C C . TRP A 1 130 ? 4.127 -8.330 6.851 1.00 81.25 130 TRP A C 1
ATOM 1071 O O . TRP A 1 130 ? 4.074 -7.371 7.621 1.00 81.25 130 TRP A O 1
ATOM 1081 N N . HIS A 1 131 ? 3.786 -9.567 7.202 1.00 83.75 131 HIS A N 1
ATOM 1082 C CA . HIS A 1 131 ? 3.261 -9.999 8.488 1.00 83.75 131 HIS A CA 1
ATOM 1083 C C . HIS A 1 131 ? 4.183 -11.034 9.157 1.00 83.75 131 HIS A C 1
ATOM 1085 O O . HIS A 1 131 ? 3.722 -12.012 9.734 1.00 83.75 131 HIS A O 1
ATOM 1091 N N . ASP A 1 132 ? 5.504 -10.830 9.045 1.00 79.44 132 ASP A N 1
ATOM 1092 C CA . ASP A 1 132 ? 6.567 -11.688 9.601 1.00 79.44 132 ASP A CA 1
ATOM 1093 C C . ASP A 1 132 ? 6.557 -13.141 9.083 1.00 79.44 132 ASP A C 1
ATOM 1095 O O . ASP A 1 132 ? 7.121 -14.040 9.708 1.00 79.44 132 ASP A O 1
ATOM 1099 N N . GLY A 1 133 ? 5.919 -13.394 7.936 1.00 72.94 133 GLY A N 1
ATOM 1100 C CA . GLY A 1 133 ? 5.777 -14.738 7.373 1.00 72.94 133 GLY A CA 1
ATOM 1101 C C . GLY A 1 133 ? 4.840 -15.643 8.179 1.00 72.94 133 GLY A C 1
ATOM 1102 O O . GLY A 1 133 ? 4.869 -16.860 8.000 1.00 72.94 133 GLY A O 1
ATOM 1103 N N . HIS A 1 134 ? 4.031 -15.079 9.083 1.00 70.31 134 HIS A N 1
ATOM 1104 C CA . HIS A 1 134 ? 3.199 -15.826 10.020 1.00 70.31 134 HIS A CA 1
ATOM 1105 C C . HIS A 1 134 ? 1.762 -16.021 9.492 1.00 70.31 134 HIS A C 1
ATOM 1107 O O . HIS A 1 134 ? 1.024 -15.043 9.359 1.00 70.31 134 HIS A O 1
ATOM 1113 N N . PRO A 1 135 ? 1.303 -17.268 9.244 1.00 68.88 135 PRO A N 1
ATOM 1114 C CA . PRO A 1 135 ? -0.060 -17.515 8.763 1.00 68.88 135 PRO A CA 1
ATOM 1115 C C . PRO A 1 135 ? -1.163 -17.075 9.736 1.00 68.88 135 PRO A C 1
ATOM 1117 O O . PRO A 1 135 ? -2.220 -16.634 9.290 1.00 68.88 135 PRO A O 1
ATOM 1120 N N . GLY A 1 136 ? -0.914 -17.145 11.050 1.00 79.50 136 GLY A N 1
ATOM 1121 C CA . GLY A 1 136 ? -1.899 -16.776 12.073 1.00 79.50 136 GLY A CA 1
ATOM 1122 C C . GLY A 1 136 ? -2.228 -15.282 12.101 1.00 79.50 136 GLY A C 1
ATOM 1123 O O . GLY A 1 136 ? -3.229 -14.898 12.699 1.00 79.50 136 GLY A O 1
ATOM 1124 N N . PHE A 1 137 ? -1.484 -14.435 11.379 1.00 86.50 137 PHE A N 1
ATOM 1125 C CA . PHE A 1 137 ? -1.837 -13.024 11.237 1.00 86.50 137 PHE A CA 1
ATOM 1126 C C . PHE A 1 137 ? -3.275 -12.845 10.724 1.00 86.50 137 PHE A C 1
ATOM 1128 O O . PHE A 1 137 ? -4.042 -12.073 11.296 1.00 86.50 137 PHE A O 1
ATOM 1135 N N . PHE A 1 138 ? -3.662 -13.576 9.671 1.00 84.94 138 PHE A N 1
ATOM 1136 C CA . PHE A 1 138 ? -4.983 -13.424 9.052 1.00 84.94 138 PHE A CA 1
ATOM 1137 C C . PHE A 1 138 ? -6.107 -14.113 9.834 1.00 84.94 138 PHE A C 1
ATOM 1139 O O . PHE A 1 138 ? -7.216 -13.584 9.874 1.00 84.94 138 PHE A O 1
ATOM 1146 N N . ASP A 1 139 ? -5.819 -15.257 10.459 1.00 83.38 139 ASP A N 1
ATOM 1147 C CA . ASP A 1 139 ? -6.835 -16.099 11.105 1.00 83.38 139 ASP A CA 1
ATOM 1148 C C . ASP A 1 139 ? -6.991 -15.821 12.612 1.00 83.38 139 ASP A C 1
ATOM 1150 O O . ASP A 1 139 ? -8.064 -16.028 13.183 1.00 83.38 139 ASP A O 1
ATOM 1154 N N . GLU A 1 140 ? -5.934 -15.348 13.278 1.00 87.56 140 GLU A N 1
ATOM 1155 C CA . GLU A 1 140 ? -5.865 -15.262 14.739 1.00 87.56 140 GLU A CA 1
ATOM 1156 C C . GLU A 1 140 ? -5.643 -13.838 15.255 1.00 87.56 140 GLU A C 1
ATOM 1158 O O . GLU A 1 140 ? -6.206 -13.479 16.293 1.00 87.56 140 GLU A O 1
ATOM 1163 N N . GLU A 1 141 ? -4.862 -13.006 14.566 1.00 90.25 141 GLU A N 1
ATOM 1164 C CA . GLU A 1 141 ? -4.396 -11.729 15.127 1.00 90.25 141 GLU A CA 1
ATOM 1165 C C . GLU A 1 141 ? -5.273 -10.521 14.766 1.00 90.25 141 GLU A C 1
ATOM 1167 O O . GLU A 1 141 ? -5.382 -9.581 15.557 1.00 90.25 141 GLU A O 1
ATOM 1172 N N . ILE A 1 142 ? -5.934 -10.542 13.607 1.00 93.56 142 ILE A N 1
ATOM 1173 C CA . ILE A 1 142 ? -6.763 -9.435 13.103 1.00 93.56 142 ILE A CA 1
ATOM 1174 C C . ILE A 1 142 ? -8.258 -9.777 13.167 1.00 93.56 142 ILE A C 1
ATOM 1176 O O . ILE A 1 142 ? -8.636 -10.944 13.252 1.00 93.56 142 ILE A O 1
ATOM 1180 N N . SER A 1 143 ? -9.133 -8.768 13.139 1.00 95.44 143 SER A N 1
ATOM 1181 C CA . SER A 1 143 ? -10.588 -8.992 13.029 1.00 95.44 143 SER A CA 1
ATOM 1182 C C . SER A 1 143 ? -11.098 -8.964 11.587 1.00 95.44 143 SER A C 1
ATOM 1184 O O . SER A 1 143 ? -12.175 -9.475 11.287 1.00 95.44 143 SER A O 1
ATOM 1186 N N . GLY A 1 144 ? -10.305 -8.405 10.675 1.00 93.38 144 GLY A N 1
ATOM 1187 C CA . GLY A 1 144 ? -10.567 -8.439 9.246 1.00 93.38 144 GLY A CA 1
ATOM 1188 C C . GLY A 1 144 ? -9.548 -7.630 8.456 1.00 93.38 144 GLY A C 1
ATOM 1189 O O . GLY A 1 144 ? -8.644 -7.004 9.017 1.00 93.38 144 GLY A O 1
ATOM 1190 N N . PHE A 1 145 ? -9.700 -7.645 7.133 1.00 92.50 145 PHE A N 1
ATOM 1191 C CA . PHE A 1 145 ? -8.789 -6.975 6.214 1.00 92.50 145 PHE A CA 1
ATOM 1192 C C . PHE A 1 145 ? -9.552 -6.231 5.119 1.00 92.50 145 PHE A C 1
ATOM 1194 O O . PHE A 1 145 ? -10.389 -6.789 4.414 1.00 92.50 145 PHE A O 1
ATOM 1201 N N . MET A 1 146 ? -9.202 -4.964 4.930 1.00 92.56 146 MET A N 1
ATOM 1202 C CA . MET A 1 146 ? -9.663 -4.109 3.848 1.00 92.56 146 MET A CA 1
ATOM 1203 C C . MET A 1 146 ? -8.464 -3.565 3.078 1.00 92.56 146 MET A C 1
ATOM 1205 O O . MET A 1 146 ? -7.491 -3.092 3.662 1.00 92.56 146 MET A O 1
ATOM 1209 N N . HIS A 1 147 ? -8.547 -3.573 1.752 1.00 89.81 147 HIS A N 1
ATOM 1210 C CA . HIS A 1 147 ? -7.573 -2.917 0.887 1.00 89.81 147 HIS A CA 1
ATOM 1211 C C . HIS A 1 147 ? -8.151 -1.603 0.358 1.00 89.81 147 HIS A C 1
ATOM 1213 O O . HIS A 1 147 ? -9.228 -1.586 -0.236 1.00 89.81 147 HIS A O 1
ATOM 1219 N N . ASN A 1 148 ? -7.416 -0.503 0.540 1.00 90.56 148 ASN A N 1
ATOM 1220 C CA . ASN A 1 148 ? -7.727 0.760 -0.120 1.00 90.56 148 ASN A CA 1
ATOM 1221 C C . ASN A 1 148 ? -7.361 0.658 -1.609 1.00 90.56 148 ASN A C 1
ATOM 1223 O O . ASN A 1 148 ? -6.214 0.901 -1.995 1.00 90.56 148 ASN A O 1
ATOM 1227 N N . ALA A 1 149 ? -8.326 0.221 -2.411 1.00 85.50 149 ALA A N 1
ATOM 1228 C CA . ALA A 1 149 ? -8.149 -0.079 -3.822 1.00 85.50 149 ALA A CA 1
ATOM 1229 C C . ALA A 1 149 ? -8.618 1.071 -4.722 1.00 85.50 149 ALA A C 1
ATOM 1231 O O . ALA A 1 149 ? -9.634 1.712 -4.461 1.00 85.50 149 ALA A O 1
ATOM 1232 N N . ASP A 1 150 ? -7.914 1.252 -5.838 1.00 83.31 150 ASP A N 1
ATOM 1233 C CA . ASP A 1 150 ? -8.379 2.027 -6.987 1.00 83.31 150 ASP A CA 1
ATOM 1234 C C . ASP A 1 150 ? -8.472 1.068 -8.175 1.00 83.31 150 ASP A C 1
ATOM 1236 O O . ASP A 1 150 ? -7.463 0.708 -8.781 1.00 83.31 150 ASP A O 1
ATOM 1240 N N . VAL A 1 151 ? -9.676 0.572 -8.462 1.00 80.31 151 VAL A N 1
ATOM 1241 C CA . VAL A 1 151 ? -9.927 -0.331 -9.593 1.00 80.31 151 VAL A CA 1
ATOM 1242 C C . VAL A 1 151 ? -10.307 0.537 -10.796 1.00 80.31 151 VAL A C 1
ATOM 1244 O O . VAL A 1 151 ? -11.240 1.331 -10.691 1.00 80.31 151 VAL A O 1
ATOM 1247 N N . PRO A 1 152 ? -9.631 0.397 -11.952 1.00 81.75 152 PRO A N 1
ATOM 1248 C CA . PRO A 1 152 ? -8.886 -0.787 -12.393 1.00 81.75 152 PRO A CA 1
ATOM 1249 C C . PRO A 1 152 ? -7.394 -0.858 -12.016 1.00 81.75 152 PRO A C 1
ATOM 1251 O O . PRO A 1 152 ? -6.795 -1.922 -12.174 1.00 81.75 152 PRO A O 1
ATOM 1254 N N . THR A 1 153 ? -6.789 0.223 -11.522 1.00 80.81 153 THR A N 1
ATOM 1255 C CA . THR A 1 153 ? -5.336 0.372 -11.314 1.00 80.81 153 THR A CA 1
ATOM 1256 C C . THR A 1 153 ? -4.703 -0.718 -10.438 1.00 80.81 153 THR A C 1
ATOM 1258 O O . THR A 1 153 ? -3.610 -1.190 -10.747 1.00 80.81 153 THR A O 1
ATOM 1261 N N . THR A 1 154 ? -5.375 -1.147 -9.366 1.00 86.06 154 THR A N 1
ATOM 1262 C CA . THR A 1 154 ? -4.873 -2.152 -8.408 1.00 86.06 154 THR A CA 1
ATOM 1263 C C . THR A 1 154 ? -5.548 -3.519 -8.552 1.00 86.06 154 THR A C 1
ATOM 1265 O O . THR A 1 154 ? -5.463 -4.353 -7.648 1.00 86.06 154 THR A O 1
ATOM 1268 N N . ALA A 1 155 ? -6.219 -3.786 -9.681 1.00 87.50 155 ALA A N 1
ATOM 1269 C CA . ALA A 1 155 ? -7.010 -5.006 -9.869 1.00 87.50 155 ALA A CA 1
ATOM 1270 C C . ALA A 1 155 ? -6.175 -6.294 -9.732 1.00 87.50 155 ALA A C 1
ATOM 1272 O O . ALA A 1 155 ? -6.603 -7.235 -9.071 1.00 87.50 155 ALA A O 1
ATOM 1273 N N . ILE A 1 156 ? -4.962 -6.315 -10.294 1.00 86.94 156 ILE A N 1
ATOM 1274 C CA . ILE A 1 156 ? -4.035 -7.451 -10.176 1.00 86.94 156 ILE A CA 1
ATOM 1275 C C . ILE A 1 156 ? -3.674 -7.717 -8.714 1.00 86.94 156 ILE A C 1
ATOM 1277 O O . ILE A 1 156 ? -3.835 -8.835 -8.233 1.00 86.94 156 ILE A O 1
ATOM 1281 N N . THR A 1 157 ? -3.236 -6.685 -7.995 1.00 86.00 157 THR A N 1
ATOM 1282 C CA . THR A 1 157 ? -2.858 -6.779 -6.581 1.00 86.00 157 THR A CA 1
ATOM 1283 C C . THR A 1 157 ? -4.042 -7.202 -5.711 1.00 86.00 157 THR A C 1
ATOM 1285 O O . THR A 1 157 ? -3.880 -8.003 -4.799 1.00 86.00 157 THR A O 1
ATOM 1288 N N . THR A 1 158 ? -5.249 -6.731 -6.035 1.00 88.25 158 THR A N 1
ATOM 1289 C CA . THR A 1 158 ? -6.488 -7.109 -5.337 1.00 88.25 158 THR A CA 1
ATOM 1290 C C . THR A 1 158 ? -6.806 -8.595 -5.516 1.00 88.25 158 THR A C 1
ATOM 1292 O O . THR A 1 158 ? -7.143 -9.267 -4.546 1.00 88.25 158 THR A O 1
ATOM 1295 N N . ILE A 1 159 ? -6.663 -9.138 -6.732 1.00 87.06 159 ILE A N 1
ATOM 1296 C CA . ILE A 1 159 ? -6.871 -10.574 -6.985 1.00 87.06 159 ILE A CA 1
ATOM 1297 C C . ILE A 1 159 ? -5.804 -11.411 -6.272 1.00 87.06 159 ILE A C 1
ATOM 1299 O O . ILE A 1 159 ? -6.139 -12.435 -5.685 1.00 87.06 159 ILE A O 1
ATOM 1303 N N . GLN A 1 160 ? -4.541 -10.974 -6.280 1.00 85.56 160 GLN A N 1
ATOM 1304 C CA . GLN A 1 160 ? -3.480 -11.670 -5.548 1.00 85.56 160 GLN A CA 1
ATOM 1305 C C . GLN A 1 160 ? -3.738 -11.685 -4.031 1.00 85.56 160 GLN A C 1
ATOM 1307 O O . GLN A 1 160 ? -3.541 -12.719 -3.404 1.00 85.56 160 GLN A O 1
ATOM 1312 N N . MET A 1 161 ? -4.229 -10.584 -3.445 1.00 85.75 161 MET A N 1
ATOM 1313 C CA . MET A 1 161 ? -4.648 -10.571 -2.036 1.00 85.75 161 MET A CA 1
ATOM 1314 C C . MET A 1 161 ? -5.804 -11.525 -1.771 1.00 85.75 161 MET A C 1
ATOM 1316 O O . MET A 1 161 ? -5.780 -12.231 -0.774 1.00 85.75 161 MET A O 1
ATOM 1320 N N . ALA A 1 162 ? -6.806 -11.562 -2.652 1.00 86.19 162 ALA A N 1
ATOM 1321 C CA . ALA A 1 162 ? -7.930 -12.479 -2.497 1.00 86.19 162 ALA A CA 1
ATOM 1322 C C . ALA A 1 162 ? -7.467 -13.946 -2.513 1.00 86.19 162 ALA A C 1
ATOM 1324 O O . ALA A 1 162 ? -7.941 -14.741 -1.707 1.00 86.19 162 ALA A O 1
ATOM 1325 N N . ASP A 1 163 ? -6.512 -14.286 -3.382 1.00 82.69 163 ASP A N 1
ATOM 1326 C CA . ASP A 1 163 ? -5.885 -15.612 -3.440 1.00 82.69 163 ASP A CA 1
ATOM 1327 C C . ASP A 1 163 ? -5.118 -15.927 -2.141 1.00 82.69 163 ASP A C 1
ATOM 1329 O O . ASP A 1 163 ? -5.288 -17.005 -1.571 1.00 82.69 163 ASP A O 1
ATOM 1333 N N . CYS A 1 164 ? -4.360 -14.954 -1.615 1.00 81.44 164 CYS A N 1
ATOM 1334 C CA . CYS A 1 164 ? -3.666 -15.073 -0.332 1.00 81.44 164 CYS A CA 1
ATOM 1335 C C . CYS A 1 164 ? -4.632 -15.268 0.842 1.00 81.44 164 CYS A C 1
ATOM 1337 O O . CYS A 1 164 ? -4.430 -16.169 1.646 1.00 81.44 164 CYS A O 1
ATOM 1339 N N . PHE A 1 165 ? -5.673 -14.444 0.968 1.00 83.06 165 PHE A N 1
ATOM 1340 C CA . PHE A 1 165 ? -6.572 -14.472 2.129 1.00 83.06 165 PHE A CA 1
ATOM 1341 C C . PHE A 1 165 ? -7.525 -15.662 2.104 1.00 83.06 165 PHE A C 1
ATOM 1343 O O . PHE A 1 165 ? -7.968 -16.110 3.154 1.00 83.06 165 PHE A O 1
ATOM 1350 N N . TRP A 1 166 ? -7.845 -16.189 0.919 1.00 83.00 166 TRP A N 1
ATOM 1351 C CA . TRP A 1 166 ? -8.661 -17.393 0.808 1.00 83.00 166 TRP A CA 1
ATOM 1352 C C . TRP A 1 166 ? -7.920 -18.642 1.298 1.00 83.00 166 TRP A C 1
ATOM 1354 O O . TRP A 1 166 ? -8.535 -19.530 1.886 1.00 83.00 166 TRP A O 1
ATOM 1364 N N . ASN A 1 167 ? -6.611 -18.738 1.037 1.00 78.56 167 ASN A N 1
ATOM 1365 C CA . ASN A 1 167 ? -5.794 -19.859 1.495 1.00 78.56 167 ASN A CA 1
ATOM 1366 C C . ASN A 1 167 ? -4.317 -19.457 1.691 1.00 78.56 167 ASN A C 1
ATOM 1368 O O . ASN A 1 167 ? -3.475 -19.754 0.826 1.00 78.56 167 ASN A O 1
ATOM 1372 N N . PRO A 1 168 ? -3.980 -18.845 2.847 1.00 76.19 168 PRO A N 1
ATOM 1373 C CA . PRO A 1 168 ? -2.629 -18.357 3.130 1.00 76.19 168 PRO A CA 1
ATOM 1374 C C . PRO A 1 168 ? -1.569 -19.461 3.048 1.00 76.19 168 PRO A C 1
ATOM 1376 O O . PRO A 1 168 ? -0.476 -19.240 2.536 1.00 76.19 168 PRO A O 1
ATOM 1379 N N . ALA A 1 169 ? -1.916 -20.687 3.454 1.00 71.94 169 ALA A N 1
ATOM 1380 C CA . ALA A 1 169 ? -1.020 -21.844 3.416 1.00 71.94 169 ALA A CA 1
ATOM 1381 C C . ALA A 1 169 ? -0.603 -22.260 1.994 1.00 71.94 169 ALA A C 1
ATOM 1383 O O . ALA A 1 169 ? 0.388 -22.964 1.823 1.00 71.94 169 ALA A O 1
ATOM 1384 N N . THR A 1 170 ? -1.346 -21.852 0.962 1.00 69.31 170 THR A N 1
ATOM 1385 C CA . THR A 1 170 ? -0.971 -22.098 -0.442 1.00 69.31 170 THR A CA 1
ATOM 1386 C C . THR A 1 170 ? -0.285 -20.909 -1.108 1.00 69.31 170 THR A C 1
ATOM 1388 O O . THR A 1 170 ? 0.311 -21.079 -2.174 1.00 69.31 170 THR A O 1
ATOM 1391 N N . TYR A 1 171 ? -0.303 -19.749 -0.447 1.00 69.88 171 TYR A N 1
ATOM 1392 C CA . TYR A 1 171 ? 0.341 -18.501 -0.847 1.00 69.88 171 TYR A CA 1
ATOM 1393 C C . TYR A 1 171 ? 1.753 -18.387 -0.234 1.00 69.88 171 TYR A C 1
ATOM 1395 O O . TYR A 1 171 ? 2.104 -17.385 0.374 1.00 69.88 171 TYR A O 1
ATOM 1403 N N . ILE A 1 172 ? 2.566 -19.445 -0.314 1.00 57.25 172 ILE A N 1
ATOM 1404 C CA . ILE A 1 172 ? 3.906 -19.465 0.302 1.00 57.25 172 ILE A CA 1
ATOM 1405 C C . ILE A 1 172 ? 4.897 -18.685 -0.592 1.00 57.25 172 ILE A C 1
ATOM 1407 O O . ILE A 1 172 ? 4.890 -18.908 -1.808 1.00 57.25 172 ILE A O 1
ATOM 1411 N N . PRO A 1 173 ? 5.741 -17.791 -0.033 1.00 50.53 173 PRO A N 1
ATOM 1412 C CA . PRO A 1 173 ? 6.813 -17.119 -0.773 1.00 50.53 173 PRO A CA 1
ATOM 1413 C C . PRO A 1 173 ? 7.804 -18.137 -1.357 1.00 50.53 173 PRO A C 1
ATOM 1415 O O . PRO A 1 173 ? 7.971 -19.229 -0.816 1.00 50.53 173 PRO A O 1
ATOM 1418 N N . ALA A 1 174 ? 8.443 -17.788 -2.478 1.00 45.69 174 ALA A N 1
ATOM 1419 C CA . ALA A 1 174 ? 9.329 -18.688 -3.214 1.00 45.69 174 ALA A CA 1
ATOM 1420 C C . ALA A 1 174 ? 10.347 -19.375 -2.287 1.00 45.69 174 ALA A C 1
ATOM 1422 O O . ALA A 1 174 ? 11.124 -18.707 -1.604 1.00 45.69 174 ALA A O 1
ATOM 1423 N N . THR A 1 175 ? 10.343 -20.709 -2.261 1.00 46.53 175 THR A N 1
ATOM 1424 C CA . THR A 1 175 ? 11.408 -21.477 -1.608 1.00 46.53 175 THR A CA 1
ATOM 1425 C C . THR A 1 175 ? 12.707 -21.337 -2.410 1.00 46.53 175 THR A C 1
ATOM 1427 O O . THR A 1 175 ? 12.679 -20.994 -3.595 1.00 46.53 175 THR A O 1
ATOM 1430 N N . GLU A 1 176 ? 13.857 -21.642 -1.794 1.00 45.06 176 GLU A N 1
ATOM 1431 C CA . GLU A 1 176 ? 15.171 -21.692 -2.472 1.00 45.06 176 GLU A CA 1
ATOM 1432 C C . GLU A 1 176 ? 15.183 -22.603 -3.724 1.00 45.06 176 GLU A C 1
ATOM 1434 O O . GLU A 1 176 ? 16.064 -22.468 -4.572 1.00 45.06 176 GLU A O 1
ATOM 1439 N N . ASP A 1 177 ? 14.168 -23.461 -3.889 1.00 46.56 177 ASP A N 1
ATOM 1440 C CA . ASP A 1 177 ? 13.973 -24.366 -5.027 1.00 46.56 177 ASP A CA 1
ATOM 1441 C C . ASP A 1 177 ? 13.274 -23.723 -6.249 1.00 46.56 177 ASP A C 1
ATOM 1443 O O . ASP A 1 177 ? 13.054 -24.395 -7.258 1.00 46.56 177 ASP A O 1
ATOM 1447 N N . GLY A 1 178 ? 12.930 -22.429 -6.201 1.00 44.88 178 GLY A N 1
ATOM 1448 C CA . GLY A 1 178 ? 12.456 -21.673 -7.371 1.00 44.88 178 GLY A CA 1
ATOM 1449 C C . GLY A 1 178 ? 10.955 -21.766 -7.691 1.00 44.88 178 GLY A C 1
ATOM 1450 O O . GLY A 1 178 ? 10.554 -21.386 -8.791 1.00 44.88 178 GLY A O 1
ATOM 1451 N N . ASP A 1 179 ? 10.112 -22.231 -6.761 1.00 45.66 179 ASP A N 1
ATOM 1452 C CA . ASP A 1 179 ? 8.643 -22.215 -6.905 1.00 45.66 179 ASP A CA 1
ATOM 1453 C C . ASP A 1 179 ? 8.070 -20.846 -6.480 1.00 45.66 179 ASP A C 1
ATOM 1455 O O . ASP A 1 179 ? 7.627 -20.660 -5.347 1.00 45.66 179 ASP A O 1
ATOM 1459 N N . ASP A 1 180 ? 8.110 -19.850 -7.373 1.00 61.16 180 ASP A N 1
ATOM 1460 C CA . ASP A 1 180 ? 7.535 -18.517 -7.132 1.00 61.16 180 ASP A CA 1
ATOM 1461 C C . ASP A 1 180 ? 6.004 -18.539 -7.285 1.00 61.16 180 ASP A C 1
ATOM 1463 O O . ASP A 1 180 ? 5.431 -18.228 -8.330 1.00 61.16 180 ASP A O 1
ATOM 1467 N N . ARG A 1 181 ? 5.286 -18.919 -6.227 1.00 59.91 181 ARG A N 1
ATOM 1468 C CA . ARG A 1 181 ? 3.811 -18.924 -6.249 1.00 59.91 181 ARG A CA 1
ATOM 1469 C C . ARG A 1 181 ? 3.196 -17.523 -6.263 1.00 59.91 181 ARG A C 1
ATOM 1471 O O . ARG A 1 181 ? 2.046 -17.386 -6.692 1.00 59.91 181 ARG A O 1
ATOM 1478 N N . GLY A 1 182 ? 3.968 -16.492 -5.904 1.00 68.19 182 GLY A N 1
ATOM 1479 C CA . GLY A 1 182 ? 3.631 -15.097 -6.185 1.00 68.19 182 GLY A CA 1
ATOM 1480 C C . GLY A 1 182 ? 3.473 -14.873 -7.690 1.00 68.19 182 GLY A C 1
ATOM 1481 O O . GLY A 1 182 ? 2.486 -14.274 -8.119 1.00 68.19 182 GLY A O 1
ATOM 1482 N N . GLU A 1 183 ? 4.362 -15.464 -8.497 1.00 80.44 183 GLU A N 1
ATOM 1483 C CA . GLU A 1 183 ? 4.239 -15.540 -9.957 1.00 80.44 183 GLU A CA 1
ATOM 1484 C C . GLU A 1 183 ? 2.985 -16.310 -10.405 1.00 80.44 183 GLU A C 1
ATOM 1486 O O . GLU A 1 183 ? 2.253 -15.852 -11.285 1.00 80.44 183 GLU A O 1
ATOM 1491 N N . ALA A 1 184 ? 2.673 -17.450 -9.787 1.00 80.75 184 ALA A N 1
ATOM 1492 C CA . ALA A 1 184 ? 1.480 -18.220 -10.147 1.00 80.75 184 ALA A CA 1
ATOM 1493 C C . ALA A 1 184 ? 0.175 -17.424 -9.929 1.00 80.75 184 ALA A C 1
ATOM 1495 O O . ALA A 1 184 ? -0.716 -17.451 -10.786 1.00 80.75 184 ALA A O 1
ATOM 1496 N N . ALA A 1 185 ? 0.061 -16.692 -8.815 1.00 82.12 185 ALA A N 1
ATOM 1497 C CA . ALA A 1 185 ? -1.098 -15.852 -8.512 1.00 82.12 185 ALA A CA 1
ATOM 1498 C C . ALA A 1 185 ? -1.236 -14.680 -9.498 1.00 82.12 185 ALA A C 1
ATOM 1500 O O . ALA A 1 185 ? -2.312 -14.471 -10.069 1.00 82.12 185 ALA A O 1
ATOM 1501 N N . VAL A 1 186 ? -0.148 -13.952 -9.777 1.00 87.38 186 VAL A N 1
ATOM 1502 C CA . VAL A 1 186 ? -0.174 -12.848 -10.753 1.00 87.38 186 VAL A CA 1
ATOM 1503 C C . VAL A 1 186 ? -0.422 -13.347 -12.179 1.00 87.38 186 VAL A C 1
ATOM 1505 O O . VAL A 1 186 ? -1.162 -12.703 -12.919 1.00 87.38 186 VAL A O 1
ATOM 1508 N N . ARG A 1 187 ? 0.086 -14.526 -12.566 1.00 89.81 187 ARG A N 1
ATOM 1509 C CA . ARG A 1 187 ? -0.220 -15.152 -13.864 1.00 89.81 187 ARG A CA 1
ATOM 1510 C C . ARG A 1 187 ? -1.703 -15.480 -13.993 1.00 89.81 187 ARG A C 1
ATOM 1512 O O . ARG A 1 187 ? -2.294 -15.166 -15.025 1.00 89.81 187 ARG A O 1
ATOM 1519 N N . ARG A 1 188 ? -2.331 -16.053 -12.957 1.00 88.44 188 ARG A N 1
ATOM 1520 C CA . ARG A 1 188 ? -3.788 -16.294 -12.939 1.00 88.44 188 ARG A CA 1
ATOM 1521 C C . ARG A 1 188 ? -4.571 -14.987 -13.051 1.00 88.44 188 ARG A C 1
ATOM 1523 O O . ARG A 1 188 ? -5.465 -14.885 -13.889 1.00 88.44 188 ARG A O 1
ATOM 1530 N N . ALA A 1 189 ? -4.211 -13.978 -12.259 1.00 89.75 189 ALA A N 1
ATOM 1531 C CA . ALA A 1 189 ? -4.862 -12.669 -12.284 1.00 89.75 189 ALA A CA 1
ATOM 1532 C C . ALA A 1 189 ? -4.720 -11.981 -13.655 1.00 89.75 189 ALA A C 1
ATOM 1534 O O . ALA A 1 189 ? -5.697 -11.480 -14.215 1.00 89.75 189 ALA A O 1
ATOM 1535 N N . SER A 1 190 ? -3.517 -12.017 -14.231 1.00 92.25 190 SER A N 1
ATOM 1536 C CA . SER A 1 190 ? -3.214 -11.478 -15.557 1.00 92.25 190 SER A CA 1
ATOM 1537 C C . SER A 1 190 ? -3.993 -12.213 -16.646 1.00 92.25 190 SER A C 1
ATOM 1539 O O . SER A 1 190 ? -4.639 -11.579 -17.480 1.00 92.25 190 SER A O 1
ATOM 1541 N N . ALA A 1 191 ? -4.060 -13.545 -16.578 1.00 93.50 191 ALA A N 1
ATOM 1542 C CA . ALA A 1 191 ? -4.844 -14.349 -17.504 1.00 93.50 191 ALA A CA 1
ATOM 1543 C C . ALA A 1 191 ? -6.340 -14.000 -17.479 1.00 93.50 191 ALA A C 1
ATOM 1545 O O . ALA A 1 191 ? -6.959 -13.920 -18.541 1.00 93.50 191 ALA A O 1
ATOM 1546 N N . LEU A 1 192 ? -6.905 -13.767 -16.290 1.00 91.81 192 LEU A N 1
ATOM 1547 C CA . LEU A 1 192 ? -8.313 -13.402 -16.109 1.00 91.81 192 LEU A CA 1
ATOM 1548 C C . LEU A 1 192 ? -8.635 -11.997 -16.636 1.00 91.81 192 LEU A C 1
ATOM 1550 O O . LEU A 1 192 ? -9.662 -11.809 -17.286 1.00 91.81 192 LEU A O 1
ATOM 1554 N N . LEU A 1 193 ? -7.780 -11.012 -16.349 1.00 91.19 193 LEU A N 1
ATOM 1555 C CA . LEU A 1 193 ? -8.056 -9.603 -16.654 1.00 91.19 193 LEU A CA 1
ATOM 1556 C C . LEU A 1 193 ? -7.563 -9.167 -18.040 1.00 91.19 193 LEU A C 1
ATOM 1558 O O . LEU A 1 193 ? -8.192 -8.329 -18.688 1.00 91.19 193 LEU A O 1
ATOM 1562 N N . TYR A 1 194 ? -6.447 -9.734 -18.495 1.00 92.56 194 TYR A N 1
ATOM 1563 C CA . TYR A 1 194 ? -5.718 -9.283 -19.680 1.00 92.56 194 TYR A CA 1
ATOM 1564 C C . TYR A 1 194 ? -5.459 -10.378 -20.720 1.00 92.56 194 TYR A C 1
ATOM 1566 O O . TYR A 1 194 ? -5.131 -10.064 -21.864 1.00 92.56 194 TYR A O 1
ATOM 1574 N N . GLY A 1 195 ? -5.664 -11.648 -20.371 1.00 94.44 195 GLY A N 1
ATOM 1575 C CA . GLY A 1 195 ? -5.454 -12.800 -21.247 1.00 94.44 195 GLY A CA 1
ATOM 1576 C C . GLY A 1 195 ? -4.165 -13.560 -20.928 1.00 94.44 195 GLY A C 1
ATOM 1577 O O . GLY A 1 195 ? -3.212 -13.003 -20.392 1.00 94.44 195 GLY A O 1
ATOM 1578 N N . LYS A 1 196 ? -4.144 -14.856 -21.263 1.00 96.31 196 LYS A N 1
ATOM 1579 C CA . LYS A 1 196 ? -3.145 -15.831 -20.777 1.00 96.31 196 LYS A CA 1
ATOM 1580 C C . LYS A 1 196 ? -1.685 -15.452 -21.044 1.00 96.31 196 LYS A C 1
ATOM 1582 O O . LYS A 1 196 ? -0.849 -15.698 -20.186 1.00 96.31 196 LYS A O 1
ATOM 1587 N N . GLU A 1 197 ? -1.394 -14.845 -22.191 1.00 96.62 197 GLU A N 1
ATOM 1588 C CA . GLU A 1 197 ? -0.024 -14.487 -22.588 1.00 96.62 197 GLU A CA 1
ATOM 1589 C C . GLU A 1 197 ? 0.427 -13.118 -22.053 1.00 96.62 197 GLU A C 1
ATOM 1591 O O . GLU A 1 197 ? 1.608 -12.790 -22.134 1.00 96.62 197 GLU A O 1
ATOM 1596 N N . MET A 1 198 ? -0.481 -12.313 -21.479 1.00 95.69 198 MET A N 1
ATOM 1597 C CA . MET A 1 198 ? -0.176 -10.927 -21.101 1.00 95.69 198 MET A CA 1
ATOM 1598 C C . MET A 1 198 ? 0.992 -10.834 -20.117 1.00 95.69 198 MET A C 1
ATOM 1600 O O . MET A 1 198 ? 1.820 -9.932 -20.222 1.00 95.69 198 MET A O 1
ATOM 1604 N N . PHE A 1 199 ? 1.059 -11.763 -19.161 1.00 94.31 199 PHE A N 1
ATOM 1605 C CA . PHE A 1 199 ? 2.143 -11.793 -18.192 1.00 94.31 199 PHE A CA 1
ATOM 1606 C C . PHE A 1 199 ? 3.507 -11.879 -18.891 1.00 94.31 199 PHE A C 1
ATOM 1608 O O . PHE A 1 199 ? 4.346 -11.001 -18.712 1.00 94.31 199 PHE A O 1
ATOM 1615 N N . ASP A 1 200 ? 3.708 -12.873 -19.752 1.00 96.25 200 ASP A N 1
ATOM 1616 C CA . ASP A 1 200 ? 4.992 -13.070 -20.429 1.00 96.25 200 ASP A CA 1
ATOM 1617 C C . ASP A 1 200 ? 5.305 -11.941 -21.418 1.00 96.25 200 ASP A C 1
ATOM 1619 O O . ASP A 1 200 ? 6.460 -11.536 -21.546 1.00 96.25 200 ASP A O 1
ATOM 1623 N N . ILE A 1 201 ? 4.279 -11.376 -22.066 1.00 97.88 201 ILE A N 1
ATOM 1624 C CA . ILE A 1 201 ? 4.432 -10.221 -22.962 1.00 97.88 201 ILE A CA 1
ATOM 1625 C C . ILE A 1 201 ? 4.991 -9.002 -22.213 1.00 97.88 201 ILE A C 1
ATOM 1627 O O . ILE A 1 201 ? 5.864 -8.310 -22.738 1.00 97.88 201 ILE A O 1
ATOM 1631 N N . LEU A 1 202 ? 4.500 -8.734 -20.999 1.00 96.25 202 LEU A N 1
ATOM 1632 C CA . LEU A 1 202 ? 4.866 -7.551 -20.215 1.00 96.25 202 LEU A CA 1
ATOM 1633 C C . LEU A 1 202 ? 6.048 -7.762 -19.261 1.00 96.25 202 LEU A C 1
ATOM 1635 O O . LEU A 1 202 ? 6.583 -6.786 -18.734 1.00 96.25 202 LEU A O 1
ATOM 1639 N N . GLU A 1 203 ? 6.508 -8.996 -19.070 1.00 95.06 203 GLU A N 1
ATOM 1640 C CA . GLU A 1 203 ? 7.649 -9.316 -18.209 1.00 95.06 203 GLU A CA 1
ATOM 1641 C C . GLU A 1 203 ? 8.921 -8.493 -18.535 1.00 95.06 203 GLU A C 1
ATOM 1643 O O . GLU A 1 203 ? 9.557 -7.989 -17.601 1.00 95.06 203 GLU A O 1
ATOM 1648 N N . PRO A 1 204 ? 9.303 -8.266 -19.813 1.00 97.38 204 PRO A N 1
ATOM 1649 C CA . PRO A 1 204 ? 10.433 -7.394 -20.136 1.00 97.38 204 PRO A CA 1
ATOM 1650 C C . PRO A 1 204 ? 10.209 -5.937 -19.712 1.00 97.38 204 PRO A C 1
ATOM 1652 O O . PRO A 1 204 ? 11.141 -5.295 -19.225 1.00 97.38 204 PRO A O 1
ATOM 1655 N N . ALA A 1 205 ? 8.981 -5.419 -19.856 1.00 96.69 205 ALA A N 1
ATOM 1656 C CA . ALA A 1 205 ? 8.639 -4.063 -19.431 1.00 96.69 205 ALA A CA 1
ATOM 1657 C C . ALA A 1 205 ? 8.713 -3.915 -17.914 1.00 96.69 205 ALA A C 1
ATOM 1659 O O . ALA A 1 205 ? 9.278 -2.936 -17.433 1.00 96.69 205 ALA A O 1
ATOM 1660 N N . TRP A 1 206 ? 8.196 -4.889 -17.165 1.00 93.69 206 TRP A N 1
ATOM 1661 C CA . TRP A 1 206 ? 8.290 -4.902 -15.709 1.00 93.69 206 TRP A CA 1
ATOM 1662 C C . TRP A 1 206 ? 9.751 -4.873 -15.246 1.00 93.69 206 TRP A C 1
ATOM 1664 O O . TRP A 1 206 ? 10.136 -3.943 -14.544 1.00 93.69 206 TRP A O 1
ATOM 1674 N N . LYS A 1 207 ? 10.606 -5.782 -15.742 1.00 94.19 207 LYS A N 1
ATOM 1675 C CA . LYS A 1 207 ? 12.048 -5.797 -15.409 1.00 94.19 207 LYS A CA 1
ATOM 1676 C C . LYS A 1 207 ? 12.734 -4.468 -15.712 1.00 94.19 207 LYS A C 1
ATOM 1678 O O . LYS A 1 207 ? 13.527 -3.976 -14.909 1.00 94.19 207 LYS A O 1
ATOM 1683 N N . ALA A 1 208 ? 12.435 -3.889 -16.874 1.00 96.81 208 ALA A N 1
ATOM 1684 C CA . ALA A 1 208 ? 13.002 -2.613 -17.273 1.00 96.81 208 ALA A CA 1
ATOM 1685 C C . ALA A 1 208 ? 12.534 -1.466 -16.368 1.00 96.81 208 ALA A C 1
ATOM 1687 O O . ALA A 1 208 ? 13.351 -0.644 -15.955 1.00 96.81 208 ALA A O 1
ATOM 1688 N N . MET A 1 209 ? 11.244 -1.413 -16.030 1.00 96.19 209 MET A N 1
ATOM 1689 C CA . MET A 1 209 ? 10.672 -0.347 -15.207 1.00 96.19 209 MET A CA 1
ATOM 1690 C C . MET A 1 209 ? 11.043 -0.465 -13.729 1.00 96.19 209 MET A C 1
ATOM 1692 O O . MET A 1 209 ? 11.241 0.569 -13.097 1.00 96.19 209 MET A O 1
ATOM 1696 N N . SER A 1 210 ? 11.276 -1.668 -13.201 1.00 93.56 210 SER A N 1
ATOM 1697 C CA . SER A 1 210 ? 11.838 -1.849 -11.854 1.00 93.56 210 SER A CA 1
ATOM 1698 C C . SER A 1 210 ? 13.212 -1.182 -11.709 1.00 93.56 210 SER A C 1
ATOM 1700 O O . SER A 1 210 ? 13.547 -0.651 -10.654 1.00 93.56 210 SER A O 1
ATOM 1702 N N . TYR A 1 211 ? 14.013 -1.113 -12.782 1.00 95.69 211 TYR A N 1
ATOM 1703 C CA . TYR A 1 211 ? 15.275 -0.362 -12.747 1.00 95.69 211 TYR A CA 1
ATOM 1704 C C . TYR A 1 211 ? 15.062 1.150 -12.579 1.00 95.69 211 TYR A C 1
ATOM 1706 O O . TYR A 1 211 ? 15.898 1.836 -11.988 1.00 95.69 211 TYR A O 1
ATOM 1714 N N . PHE A 1 212 ? 13.947 1.680 -13.090 1.00 96.44 212 PHE A N 1
ATOM 1715 C CA . PHE A 1 212 ? 13.597 3.092 -12.959 1.00 96.44 212 PHE A CA 1
ATOM 1716 C C . PHE A 1 212 ? 13.071 3.458 -11.568 1.00 96.44 212 PHE A C 1
ATOM 1718 O O . PHE A 1 212 ? 12.980 4.650 -11.281 1.00 96.44 212 PHE A O 1
ATOM 1725 N N . ASP A 1 213 ? 12.807 2.499 -10.675 1.00 93.88 213 ASP A N 1
ATOM 1726 C CA . ASP A 1 213 ? 12.317 2.794 -9.323 1.00 93.88 213 ASP A CA 1
ATOM 1727 C C . ASP A 1 213 ? 13.288 3.646 -8.501 1.00 93.88 213 ASP A C 1
ATOM 1729 O O . ASP A 1 213 ? 12.868 4.355 -7.591 1.00 93.88 213 ASP A O 1
ATOM 1733 N N . LYS A 1 214 ? 14.581 3.684 -8.827 1.00 94.69 214 LYS A N 1
ATOM 1734 C CA . LYS A 1 214 ? 15.485 4.649 -8.179 1.00 94.69 214 LYS A CA 1
ATOM 1735 C C . LYS A 1 214 ? 15.094 6.113 -8.445 1.00 94.69 214 LYS A C 1
ATOM 1737 O O . LYS A 1 214 ? 15.318 6.971 -7.595 1.00 94.69 214 LYS A O 1
ATOM 1742 N N . PHE A 1 215 ? 14.422 6.389 -9.564 1.00 95.62 215 PHE A N 1
ATOM 1743 C CA . PHE A 1 215 ? 13.889 7.700 -9.932 1.00 95.62 215 PHE A CA 1
ATOM 1744 C C . PHE A 1 215 ? 12.432 7.828 -9.486 1.00 95.62 215 PHE A C 1
ATOM 1746 O O . PHE A 1 215 ? 11.495 7.723 -10.282 1.00 95.62 215 PHE A O 1
ATOM 1753 N N . LYS A 1 216 ? 12.228 8.049 -8.186 1.00 94.81 216 LYS A N 1
ATOM 1754 C CA . LYS A 1 216 ? 10.897 8.114 -7.565 1.00 94.81 216 LYS A CA 1
ATOM 1755 C C . LYS A 1 216 ? 9.924 9.004 -8.350 1.00 94.81 216 LYS A C 1
ATOM 1757 O O . LYS A 1 216 ? 10.113 10.215 -8.427 1.00 94.81 216 LYS A O 1
ATOM 1762 N N . TYR A 1 217 ? 8.875 8.400 -8.913 1.00 93.19 217 TYR A N 1
ATOM 1763 C CA . TYR A 1 217 ? 7.873 9.064 -9.764 1.00 93.19 217 TYR A CA 1
ATOM 1764 C C . TYR A 1 217 ? 8.467 9.896 -10.918 1.00 93.19 217 TYR A C 1
ATOM 1766 O O . TYR A 1 217 ? 7.954 10.961 -11.263 1.00 93.19 217 TYR A O 1
ATOM 1774 N N . GLY A 1 218 ? 9.577 9.436 -11.499 1.00 94.88 218 GLY A N 1
ATOM 1775 C CA . GLY A 1 218 ? 10.273 10.137 -12.579 1.00 94.88 218 GLY A CA 1
ATOM 1776 C C . GLY A 1 218 ? 11.074 11.357 -12.119 1.00 94.88 218 GLY A C 1
ATOM 1777 O O . GLY A 1 218 ? 11.432 12.196 -12.952 1.00 94.88 218 GLY A O 1
ATOM 1778 N N . ALA A 1 219 ? 11.342 11.486 -10.814 1.00 95.44 219 ALA A N 1
ATOM 1779 C CA . ALA A 1 219 ? 12.240 12.503 -10.285 1.00 95.44 219 ALA A CA 1
ATOM 1780 C C . ALA A 1 219 ? 13.662 12.260 -10.799 1.00 95.44 219 ALA A C 1
ATOM 1782 O O . ALA A 1 219 ? 14.253 11.206 -10.575 1.00 95.44 219 ALA A O 1
ATOM 1783 N N . TYR A 1 220 ? 14.202 13.255 -11.497 1.00 94.62 220 TYR A N 1
ATOM 1784 C CA . TYR A 1 220 ? 15.561 13.210 -12.015 1.00 94.62 220 TYR A CA 1
ATOM 1785 C C . TYR A 1 220 ? 16.589 13.252 -10.878 1.00 94.62 220 TYR A C 1
ATOM 1787 O O . TYR A 1 220 ? 16.503 14.098 -9.985 1.00 94.62 2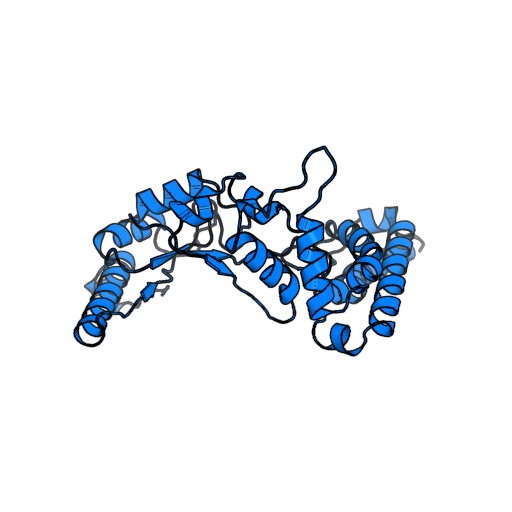20 TYR A O 1
ATOM 1795 N N . ASP A 1 221 ? 17.624 12.425 -10.994 1.00 92.94 221 ASP A N 1
ATOM 1796 C CA . ASP A 1 221 ? 18.873 12.560 -10.251 1.00 92.94 221 ASP A CA 1
ATOM 1797 C C . ASP A 1 221 ? 20.077 12.528 -11.211 1.00 92.94 221 ASP A C 1
ATOM 1799 O O . ASP A 1 221 ? 19.963 12.144 -12.377 1.00 92.94 221 ASP A O 1
ATOM 1803 N N . ASN A 1 222 ? 21.252 12.953 -10.737 1.00 92.75 222 ASN A N 1
ATOM 1804 C CA . ASN A 1 222 ? 22.438 13.075 -11.589 1.00 92.75 222 ASN A CA 1
ATOM 1805 C C . ASN A 1 222 ? 23.000 11.737 -12.101 1.00 92.75 222 ASN A C 1
ATOM 1807 O O . ASN A 1 222 ? 23.712 11.749 -13.106 1.00 92.75 222 ASN A O 1
ATOM 1811 N N . SER A 1 223 ? 22.675 10.598 -11.480 1.00 94.19 223 SER A N 1
ATOM 1812 C CA . SER A 1 223 ? 23.077 9.279 -11.992 1.00 94.19 223 SER A CA 1
ATOM 1813 C C . SER A 1 223 ? 22.442 8.981 -13.352 1.00 94.19 223 SER A C 1
ATOM 1815 O O . SER A 1 223 ? 23.059 8.309 -14.177 1.00 94.19 223 SER A O 1
ATOM 1817 N N . ALA A 1 224 ? 21.274 9.568 -13.649 1.00 96.00 224 ALA A N 1
ATOM 1818 C CA . ALA A 1 224 ? 20.624 9.424 -14.950 1.00 96.00 224 ALA A CA 1
ATOM 1819 C C . ALA A 1 224 ? 21.490 9.927 -16.114 1.00 96.00 224 ALA A C 1
ATOM 1821 O O . ALA A 1 224 ? 21.388 9.410 -17.224 1.00 96.00 224 ALA A O 1
ATOM 1822 N N . LEU A 1 225 ? 22.352 10.923 -15.877 1.00 95.38 225 LEU A N 1
ATOM 1823 C CA . LEU A 1 225 ? 23.263 11.435 -16.901 1.00 95.38 225 LEU A CA 1
ATOM 1824 C C . LEU A 1 225 ? 24.362 10.420 -17.241 1.00 95.38 225 LEU A C 1
ATOM 1826 O O . LEU A 1 225 ? 24.689 10.245 -18.414 1.00 95.38 225 LEU A O 1
ATOM 1830 N N . ALA A 1 226 ? 24.910 9.755 -16.220 1.00 93.75 226 ALA A N 1
ATOM 1831 C CA . ALA A 1 226 ? 25.971 8.761 -16.371 1.00 93.75 226 ALA A CA 1
ATOM 1832 C C . ALA A 1 226 ? 25.478 7.472 -17.048 1.00 93.75 226 ALA A C 1
ATOM 1834 O O . ALA A 1 226 ? 26.259 6.764 -17.674 1.00 93.75 226 ALA A O 1
ATOM 1835 N N . GLU A 1 227 ? 24.182 7.183 -16.945 1.00 96.62 227 GLU A N 1
ATOM 1836 C CA . GLU A 1 227 ? 23.580 5.944 -17.438 1.00 96.62 227 GLU A CA 1
ATOM 1837 C C . GLU A 1 227 ? 22.596 6.156 -18.597 1.00 96.62 227 GLU A C 1
ATOM 1839 O O . GLU A 1 227 ? 21.818 5.255 -18.906 1.00 96.62 227 GLU A O 1
ATOM 1844 N N . LEU A 1 228 ? 22.598 7.331 -19.237 1.00 97.19 228 LEU A N 1
ATOM 1845 C CA . LEU A 1 228 ? 21.585 7.714 -20.226 1.00 97.19 228 LEU A CA 1
ATOM 1846 C C . LEU A 1 228 ? 21.335 6.625 -21.283 1.00 97.19 228 LEU A C 1
ATOM 1848 O O . LEU A 1 228 ? 20.191 6.226 -21.480 1.00 97.19 228 LEU A O 1
ATOM 1852 N N . ASP A 1 229 ? 22.394 6.091 -21.892 1.00 97.56 229 ASP A N 1
ATOM 1853 C CA . ASP A 1 229 ? 22.283 5.092 -22.961 1.00 97.56 229 ASP A CA 1
ATOM 1854 C C . ASP A 1 229 ? 21.616 3.793 -22.460 1.00 97.56 229 ASP A C 1
ATOM 1856 O O . ASP A 1 229 ? 20.800 3.181 -23.153 1.00 97.56 229 ASP A O 1
ATOM 1860 N N . LYS A 1 230 ? 21.895 3.395 -21.209 1.00 98.00 230 LYS A N 1
ATOM 1861 C CA . LYS A 1 230 ? 21.239 2.254 -20.555 1.00 98.00 230 LYS A CA 1
ATOM 1862 C C . LYS A 1 230 ? 19.763 2.542 -20.298 1.00 98.00 230 LYS A C 1
ATOM 1864 O O . LYS A 1 230 ? 18.925 1.678 -20.549 1.00 98.00 230 LYS A O 1
ATOM 1869 N N . LEU A 1 231 ? 19.437 3.735 -19.798 1.00 98.25 231 LEU A N 1
ATOM 1870 C CA . LEU A 1 231 ? 18.053 4.131 -19.534 1.00 98.25 231 LEU A CA 1
ATOM 1871 C C . LEU A 1 231 ? 17.224 4.143 -20.822 1.00 98.25 231 LEU A C 1
ATOM 1873 O O . LEU A 1 231 ? 16.095 3.662 -20.820 1.00 98.25 231 LEU A O 1
ATOM 1877 N N . GLU A 1 232 ? 17.788 4.618 -21.930 1.00 98.31 232 GLU A N 1
ATOM 1878 C CA . GLU A 1 232 ? 17.131 4.576 -23.239 1.00 98.31 232 GLU A CA 1
ATOM 1879 C C . GLU A 1 232 ? 16.892 3.147 -23.732 1.00 98.31 232 GLU A C 1
ATOM 1881 O O . GLU A 1 232 ? 15.799 2.840 -24.209 1.00 98.31 232 GLU A O 1
ATOM 1886 N N . ALA A 1 233 ? 17.876 2.256 -23.579 1.00 98.56 233 ALA A N 1
ATOM 1887 C CA . ALA A 1 233 ? 17.731 0.851 -23.952 1.00 98.56 233 ALA A CA 1
ATOM 1888 C C . ALA A 1 233 ? 16.641 0.137 -23.128 1.00 98.56 233 ALA A C 1
ATOM 1890 O O . ALA A 1 233 ? 15.820 -0.604 -23.678 1.00 98.56 233 ALA A O 1
ATOM 1891 N N . LEU A 1 234 ? 16.593 0.393 -21.817 1.00 98.56 234 LEU A N 1
ATOM 1892 C CA . LEU A 1 234 ? 15.562 -0.144 -20.925 1.00 98.56 234 LEU A CA 1
ATOM 1893 C C . LEU A 1 234 ? 14.176 0.413 -21.265 1.00 98.56 234 LEU A C 1
ATOM 1895 O O . LEU A 1 234 ? 13.216 -0.348 -21.362 1.00 98.56 234 LEU A O 1
ATOM 1899 N N . TRP A 1 235 ? 14.072 1.722 -21.502 1.00 98.50 235 TRP A N 1
ATOM 1900 C CA . TRP A 1 235 ? 12.819 2.345 -21.924 1.00 98.50 235 TRP A CA 1
ATOM 1901 C C . TRP A 1 235 ? 12.300 1.746 -23.230 1.00 98.50 235 TRP A C 1
ATOM 1903 O O . TRP A 1 235 ? 11.130 1.387 -23.306 1.00 98.50 235 TRP A O 1
ATOM 1913 N N . LYS A 1 236 ? 13.175 1.561 -24.226 1.00 98.50 236 LYS A N 1
ATOM 1914 C CA . LYS A 1 236 ? 12.814 0.937 -25.504 1.00 98.50 236 LYS A CA 1
ATOM 1915 C C . LYS A 1 236 ? 12.325 -0.502 -25.320 1.00 98.50 236 LYS A C 1
ATOM 1917 O O . LYS A 1 236 ? 11.316 -0.876 -25.902 1.00 98.50 236 LYS A O 1
ATOM 1922 N N . THR A 1 237 ? 12.994 -1.281 -24.467 1.00 98.62 237 THR A N 1
ATOM 1923 C CA . THR A 1 237 ? 12.557 -2.647 -24.120 1.00 98.62 237 THR A CA 1
ATOM 1924 C C . THR A 1 237 ? 11.141 -2.645 -23.539 1.00 98.62 237 THR A C 1
ATOM 1926 O O . THR A 1 237 ? 10.317 -3.488 -23.895 1.00 98.62 237 THR A O 1
ATOM 1929 N N . ALA A 1 238 ? 10.841 -1.687 -22.659 1.00 98.12 238 ALA A N 1
ATOM 1930 C CA . ALA A 1 238 ? 9.522 -1.573 -22.055 1.00 98.12 238 ALA A CA 1
ATOM 1931 C C . ALA A 1 238 ? 8.451 -1.081 -23.035 1.00 98.12 238 ALA A C 1
ATOM 1933 O O . ALA A 1 238 ? 7.341 -1.608 -23.019 1.00 98.12 238 ALA A O 1
ATOM 1934 N N . ASP A 1 239 ? 8.780 -0.117 -23.898 1.00 98.25 239 ASP A N 1
ATOM 1935 C CA . ASP A 1 239 ? 7.889 0.364 -24.955 1.00 98.25 239 ASP A CA 1
ATOM 1936 C C . ASP A 1 239 ? 7.520 -0.770 -25.919 1.00 98.25 239 ASP A C 1
ATOM 1938 O O . ASP A 1 239 ? 6.340 -1.024 -26.135 1.00 98.25 239 ASP A O 1
ATOM 1942 N N . GLU A 1 240 ? 8.497 -1.535 -26.414 1.00 98.56 240 GLU A N 1
ATOM 1943 C CA . GLU A 1 240 ? 8.250 -2.670 -27.313 1.00 98.56 240 GLU A CA 1
ATOM 1944 C C . GLU A 1 240 ? 7.346 -3.740 -26.680 1.00 98.56 240 GLU A C 1
ATOM 1946 O O . GLU A 1 240 ? 6.426 -4.244 -27.327 1.00 98.56 240 GLU A O 1
ATOM 1951 N N . ALA A 1 241 ? 7.577 -4.083 -25.411 1.00 98.25 241 ALA A N 1
ATOM 1952 C CA . ALA A 1 241 ? 6.720 -5.010 -24.672 1.00 98.25 241 ALA A CA 1
ATOM 1953 C C . ALA A 1 241 ? 5.303 -4.445 -24.460 1.00 98.25 241 ALA A C 1
ATOM 1955 O O . ALA A 1 241 ? 4.319 -5.171 -24.611 1.00 98.25 241 ALA A O 1
ATOM 1956 N N . TRP A 1 242 ? 5.175 -3.145 -24.180 1.00 97.25 242 TRP A N 1
ATOM 1957 C CA . TRP A 1 242 ? 3.872 -2.494 -24.061 1.00 97.25 242 TRP A CA 1
ATOM 1958 C C . TRP A 1 242 ? 3.111 -2.455 -25.392 1.00 97.25 242 TRP A C 1
ATOM 1960 O O . TRP A 1 242 ? 1.915 -2.745 -25.407 1.00 97.25 242 TRP A O 1
ATOM 1970 N N . GLN A 1 243 ? 3.773 -2.165 -26.516 1.00 97.81 243 GLN A N 1
ATOM 1971 C CA . GLN A 1 243 ? 3.123 -2.203 -27.832 1.00 97.81 243 GLN A CA 1
ATOM 1972 C C . GLN A 1 243 ? 2.604 -3.608 -28.155 1.00 97.81 243 GLN A C 1
ATOM 1974 O O . GLN A 1 243 ? 1.443 -3.754 -28.529 1.00 97.81 243 GLN A O 1
ATOM 1979 N N . LYS A 1 244 ? 3.401 -4.653 -27.894 1.00 98.44 244 LYS A N 1
ATOM 1980 C CA . LYS A 1 244 ? 2.950 -6.050 -28.035 1.00 98.44 244 LYS A CA 1
ATOM 1981 C C . LYS A 1 244 ? 1.734 -6.362 -27.160 1.00 98.44 244 LYS A C 1
ATOM 1983 O O . LYS A 1 244 ? 0.828 -7.060 -27.601 1.00 98.44 244 LYS A O 1
ATOM 1988 N N . ALA A 1 245 ? 1.680 -5.834 -25.937 1.00 97.00 245 ALA A N 1
ATOM 1989 C CA . ALA A 1 245 ? 0.526 -6.004 -25.054 1.00 97.00 245 ALA A CA 1
ATOM 1990 C C . ALA A 1 245 ? -0.738 -5.319 -25.600 1.00 97.00 245 ALA A C 1
ATOM 1992 O O . ALA A 1 245 ? -1.834 -5.882 -25.522 1.00 97.00 245 ALA A O 1
ATOM 1993 N N . VAL A 1 246 ? -0.590 -4.118 -26.168 1.00 96.69 246 VAL A N 1
ATOM 1994 C CA . VAL A 1 246 ? -1.683 -3.389 -26.827 1.00 96.69 246 VAL A CA 1
ATOM 1995 C C . VAL A 1 246 ? -2.176 -4.144 -28.060 1.00 96.69 246 VAL A C 1
ATOM 1997 O O . VAL A 1 246 ? -3.383 -4.250 -28.246 1.00 96.69 246 VAL A O 1
ATOM 2000 N N . GLU A 1 247 ? -1.279 -4.704 -28.871 1.00 98.06 247 GLU A N 1
ATOM 2001 C CA . GLU A 1 247 ? -1.638 -5.528 -30.032 1.00 98.06 247 GLU A CA 1
ATOM 2002 C C . GLU A 1 247 ? -2.348 -6.824 -29.622 1.00 98.06 247 GLU A C 1
ATOM 2004 O O . GLU A 1 247 ? -3.374 -7.182 -30.201 1.00 98.06 247 GLU A O 1
ATOM 2009 N N . TYR A 1 248 ? -1.839 -7.501 -28.590 1.00 98.00 248 TYR A N 1
ATOM 2010 C CA . TYR A 1 248 ? -2.390 -8.757 -28.088 1.00 98.00 248 TYR A CA 1
ATOM 2011 C C . TYR A 1 248 ? -3.797 -8.588 -27.500 1.00 98.00 248 TYR A C 1
ATOM 2013 O O . TYR A 1 248 ? -4.698 -9.380 -27.786 1.00 98.00 248 TYR A O 1
ATOM 20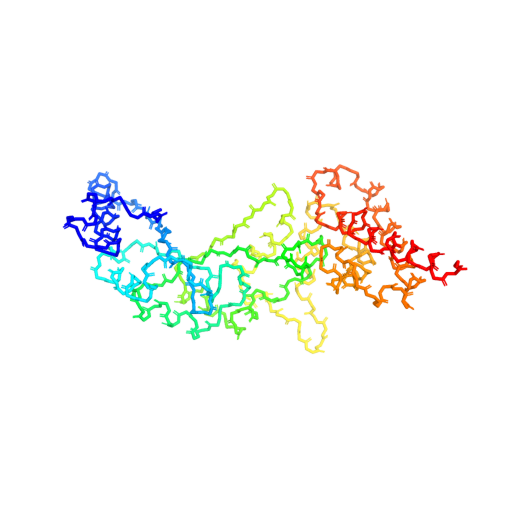21 N N . ASN A 1 249 ? -4.014 -7.558 -26.675 1.00 96.38 249 ASN A N 1
ATOM 2022 C CA . ASN A 1 249 ? -5.325 -7.290 -26.090 1.00 96.38 249 ASN A CA 1
ATOM 2023 C C . ASN A 1 249 ? -5.573 -5.783 -25.889 1.00 96.38 249 ASN A C 1
ATOM 2025 O O . ASN A 1 249 ? -5.447 -5.260 -24.770 1.00 96.38 249 ASN A O 1
ATOM 2029 N N . PRO A 1 250 ? -5.998 -5.067 -26.947 1.00 94.50 250 PRO A N 1
ATOM 2030 C CA . PRO A 1 250 ? -6.184 -3.615 -26.897 1.00 94.50 250 PRO A CA 1
ATOM 2031 C C . PRO A 1 250 ? -7.308 -3.215 -25.938 1.00 94.50 250 PRO A C 1
ATOM 2033 O O . PRO A 1 250 ? -7.242 -2.191 -25.262 1.00 94.50 250 PRO A O 1
ATOM 2036 N N . LYS A 1 251 ? -8.346 -4.053 -25.829 1.00 93.31 251 LYS A N 1
ATOM 2037 C CA . LYS A 1 251 ? -9.489 -3.811 -24.944 1.00 93.31 251 LYS A CA 1
ATOM 2038 C C . LYS A 1 251 ? -9.097 -3.900 -23.470 1.00 93.31 251 LYS A C 1
ATOM 2040 O O . LYS A 1 251 ? -9.583 -3.102 -22.669 1.00 93.31 251 LYS A O 1
ATOM 2045 N N . ALA A 1 252 ? -8.274 -4.878 -23.090 1.00 91.19 252 ALA A N 1
ATOM 2046 C CA . ALA A 1 252 ? -7.825 -5.008 -21.707 1.00 91.19 252 ALA A CA 1
ATOM 2047 C C . ALA A 1 252 ? -6.865 -3.878 -21.327 1.00 91.19 252 ALA A C 1
ATOM 2049 O O . ALA A 1 252 ? -7.086 -3.210 -20.320 1.00 91.19 252 ALA A O 1
ATOM 2050 N N . THR A 1 253 ? -5.868 -3.595 -22.168 1.00 90.44 253 THR A N 1
ATOM 2051 C CA . THR A 1 253 ? -4.889 -2.520 -21.926 1.00 90.44 253 THR A CA 1
ATOM 2052 C C . THR A 1 253 ? -5.519 -1.122 -21.904 1.00 90.44 253 THR A C 1
ATOM 2054 O O . THR A 1 253 ? -5.026 -0.250 -21.190 1.00 90.44 253 THR A O 1
ATOM 2057 N N . SER A 1 254 ? -6.645 -0.903 -22.597 1.00 88.12 254 SER A N 1
ATOM 2058 C CA . SER A 1 254 ? -7.403 0.354 -22.510 1.00 88.12 254 SER A CA 1
ATOM 2059 C C . SER A 1 254 ? -8.290 0.463 -21.264 1.00 88.12 254 SER A C 1
ATOM 2061 O O . SER A 1 254 ? -8.595 1.569 -20.829 1.00 88.12 254 SER A O 1
ATOM 2063 N N . ARG A 1 255 ? -8.777 -0.664 -20.726 1.00 83.94 255 ARG A N 1
ATOM 2064 C CA . ARG A 1 255 ? -9.719 -0.697 -19.588 1.00 83.94 255 ARG A CA 1
ATOM 2065 C C . ARG A 1 255 ? -9.032 -0.823 -18.245 1.00 83.94 255 ARG A C 1
ATOM 2067 O O . ARG A 1 255 ? -9.559 -0.326 -17.261 1.00 83.94 255 ARG A O 1
ATOM 2074 N N . TYR A 1 256 ? -7.880 -1.475 -18.222 1.00 74.94 256 TYR A N 1
ATOM 2075 C CA . TYR A 1 256 ? -7.059 -1.632 -17.039 1.00 74.94 256 TYR A CA 1
ATOM 2076 C C . TYR A 1 256 ? -5.645 -1.115 -17.318 1.00 74.94 256 TYR A C 1
ATOM 2078 O O . TYR A 1 256 ? -4.684 -1.882 -17.282 1.00 74.94 256 TYR A O 1
ATOM 2086 N N . PRO A 1 257 ? -5.475 0.180 -17.648 1.00 66.50 257 PRO A N 1
ATOM 2087 C CA . PRO A 1 257 ? -4.142 0.741 -17.768 1.00 66.50 257 PRO A CA 1
ATOM 2088 C C . PRO A 1 257 ? -3.528 0.774 -16.364 1.00 66.50 257 PRO A C 1
ATOM 2090 O O . PRO A 1 257 ? -3.750 1.702 -15.592 1.00 66.50 257 PRO A O 1
ATOM 2093 N N . ALA A 1 258 ? -2.793 -0.275 -16.002 1.00 73.81 258 ALA A N 1
ATOM 2094 C CA . ALA A 1 258 ? -2.050 -0.304 -14.754 1.00 73.81 258 ALA A CA 1
ATOM 2095 C C . ALA A 1 258 ? -1.001 0.816 -14.737 1.00 73.81 258 ALA A C 1
ATOM 2097 O O . ALA A 1 258 ? -0.673 1.422 -15.765 1.00 73.81 258 ALA A O 1
ATOM 2098 N N . SER A 1 259 ? -0.388 1.042 -13.576 1.00 90.19 259 SER A N 1
ATOM 2099 C CA . SER A 1 259 ? 0.625 2.093 -13.425 1.00 90.19 259 SER A CA 1
ATOM 2100 C C . SER A 1 259 ? 1.854 1.905 -14.329 1.00 90.19 259 SER A C 1
ATOM 2102 O O . SER A 1 259 ? 2.613 2.851 -14.526 1.00 90.19 259 SER A O 1
ATOM 2104 N N . LEU A 1 260 ? 2.021 0.724 -14.936 1.00 92.06 260 LEU A N 1
ATOM 2105 C CA . LEU A 1 260 ? 3.115 0.400 -15.850 1.00 92.06 260 LEU A CA 1
ATOM 2106 C C . LEU A 1 260 ? 3.164 1.337 -17.064 1.00 92.06 260 LEU A C 1
ATOM 2108 O O . LEU A 1 260 ? 4.222 1.864 -17.392 1.00 92.06 260 LEU A O 1
ATOM 2112 N N . ARG A 1 261 ? 2.019 1.625 -17.698 1.00 93.00 261 ARG A N 1
ATOM 2113 C CA . ARG A 1 261 ? 1.975 2.546 -18.848 1.00 93.00 261 ARG A CA 1
ATOM 2114 C C . ARG A 1 261 ? 2.490 3.932 -18.463 1.00 93.00 261 ARG A C 1
ATOM 2116 O O . ARG A 1 261 ? 3.232 4.566 -19.211 1.00 93.00 261 ARG A O 1
ATOM 2123 N N . ARG A 1 262 ? 2.073 4.404 -17.287 1.00 92.56 262 ARG A N 1
ATOM 2124 C CA . ARG A 1 262 ? 2.493 5.691 -16.733 1.00 92.56 262 ARG A CA 1
ATOM 2125 C C . ARG A 1 262 ? 3.989 5.696 -16.423 1.00 92.56 262 ARG A C 1
ATOM 2127 O O . ARG A 1 262 ? 4.669 6.668 -16.742 1.00 92.56 262 ARG A O 1
ATOM 2134 N N . ALA A 1 263 ? 4.511 4.603 -15.875 1.00 94.62 263 ALA A N 1
ATOM 2135 C CA . ALA A 1 263 ? 5.940 4.447 -15.657 1.00 94.62 263 ALA A CA 1
ATOM 2136 C C . ALA A 1 263 ? 6.732 4.625 -16.955 1.00 94.62 263 ALA A C 1
ATOM 2138 O O . ALA A 1 263 ? 7.615 5.479 -16.996 1.00 94.62 263 ALA A O 1
ATOM 2139 N N . ILE A 1 264 ? 6.329 3.931 -18.025 1.00 96.38 264 ILE A N 1
ATOM 2140 C CA . ILE A 1 264 ? 6.998 3.963 -19.333 1.00 96.38 264 ILE A CA 1
ATOM 2141 C C . ILE A 1 264 ? 6.945 5.366 -19.960 1.00 96.38 264 ILE A C 1
ATOM 2143 O O . ILE A 1 264 ? 7.977 5.956 -20.297 1.00 96.38 264 ILE A O 1
ATOM 2147 N N . TYR A 1 265 ? 5.747 5.929 -20.132 1.00 96.12 265 TYR A N 1
ATOM 2148 C CA . TYR A 1 265 ? 5.573 7.117 -20.980 1.00 96.12 265 TYR A CA 1
ATOM 2149 C C . TYR A 1 265 ? 5.614 8.451 -20.243 1.00 96.12 265 TYR A C 1
ATOM 2151 O O . TYR A 1 265 ? 5.786 9.482 -20.889 1.00 96.12 265 TYR A O 1
ATOM 2159 N N . GLU A 1 266 ? 5.481 8.459 -18.917 1.00 95.62 266 GLU A N 1
ATOM 2160 C CA . GLU A 1 266 ? 5.577 9.687 -18.125 1.00 95.62 266 GLU A CA 1
ATOM 2161 C C . GLU A 1 266 ? 6.867 9.700 -17.308 1.00 95.62 266 GLU A C 1
ATOM 2163 O O . GLU A 1 266 ? 7.703 10.584 -17.495 1.00 95.62 266 GLU A O 1
ATOM 2168 N N . PHE A 1 267 ? 7.069 8.715 -16.431 1.00 96.75 267 PHE A N 1
ATOM 2169 C CA . PHE A 1 267 ? 8.162 8.773 -15.458 1.00 96.75 267 PHE A CA 1
ATOM 2170 C C . PHE A 1 267 ? 9.532 8.547 -16.093 1.00 96.75 267 PHE A C 1
ATOM 2172 O O . PHE A 1 267 ? 10.394 9.424 -16.002 1.00 96.75 267 PHE A O 1
ATOM 2179 N N . SER A 1 268 ? 9.742 7.422 -16.780 1.00 97.12 268 SER A N 1
ATOM 2180 C CA . SER A 1 268 ? 11.027 7.148 -17.432 1.00 97.12 268 SER A CA 1
ATOM 2181 C C . SER A 1 268 ? 11.311 8.119 -18.574 1.00 97.12 268 SER A C 1
ATOM 2183 O O . SER A 1 268 ? 12.443 8.584 -18.721 1.00 97.12 268 SER A O 1
ATOM 2185 N N . ALA A 1 269 ? 10.279 8.505 -19.332 1.00 95.69 269 ALA A N 1
ATOM 2186 C CA . ALA A 1 269 ? 10.413 9.491 -20.398 1.00 95.69 269 ALA A CA 1
ATOM 2187 C C . ALA A 1 269 ? 10.881 10.856 -19.859 1.00 95.69 269 ALA A C 1
ATOM 2189 O O . ALA A 1 269 ? 11.746 11.490 -20.468 1.00 95.69 269 ALA A O 1
ATOM 2190 N N . ASN A 1 270 ? 10.367 11.294 -18.701 1.00 96.88 270 ASN A N 1
ATOM 2191 C CA . ASN A 1 270 ? 10.811 12.526 -18.053 1.00 96.88 270 ASN A CA 1
ATOM 2192 C C . ASN A 1 270 ? 12.287 12.457 -17.635 1.00 96.88 270 ASN A C 1
ATOM 2194 O O . ASN A 1 270 ? 13.052 13.362 -17.965 1.00 96.88 270 ASN A O 1
ATOM 2198 N N . VAL A 1 271 ? 12.707 11.366 -16.986 1.00 97.75 271 VAL A N 1
ATOM 2199 C CA . VAL A 1 271 ? 14.104 11.168 -16.558 1.00 97.75 271 VAL A CA 1
ATOM 2200 C C . VAL A 1 271 ? 15.059 11.239 -17.751 1.00 97.75 271 VAL A C 1
ATOM 2202 O O . VAL A 1 271 ? 16.020 12.012 -17.729 1.00 97.75 271 VAL A O 1
ATOM 2205 N N . ILE A 1 272 ? 14.763 10.496 -18.823 1.00 98.00 272 ILE A N 1
ATOM 2206 C CA . ILE A 1 272 ? 15.570 10.473 -20.052 1.00 98.00 272 ILE A CA 1
ATOM 2207 C C . ILE A 1 272 ? 15.611 11.860 -20.700 1.00 98.00 272 ILE A C 1
ATOM 2209 O O . ILE A 1 272 ? 16.681 12.346 -21.075 1.00 98.00 272 ILE A O 1
ATOM 2213 N N . LYS A 1 273 ? 14.459 12.534 -20.812 1.00 97.12 273 LYS A N 1
ATOM 2214 C CA . LYS A 1 273 ? 14.369 13.885 -21.381 1.00 97.12 273 LYS A CA 1
ATOM 2215 C C . LYS A 1 273 ? 15.241 14.874 -20.605 1.00 97.12 273 LYS A C 1
ATOM 2217 O O . LYS A 1 273 ? 16.010 15.612 -21.223 1.00 97.12 273 LYS A O 1
ATOM 2222 N N . THR A 1 274 ? 15.153 14.887 -19.276 1.00 97.00 274 THR A N 1
ATOM 2223 C CA . THR A 1 274 ? 15.955 15.784 -18.432 1.00 97.00 274 THR A CA 1
ATOM 2224 C C . THR A 1 274 ? 17.449 15.467 -18.527 1.00 97.00 274 THR A C 1
ATOM 2226 O O . THR A 1 274 ? 18.258 16.390 -18.650 1.00 97.00 274 THR A O 1
ATOM 2229 N N . ALA A 1 275 ? 17.831 14.187 -18.547 1.00 96.94 275 ALA A N 1
ATOM 2230 C CA . ALA A 1 275 ? 19.220 13.768 -18.724 1.00 96.94 275 ALA A CA 1
ATOM 2231 C C . ALA A 1 275 ? 19.801 14.240 -20.069 1.00 96.94 275 ALA A C 1
ATOM 2233 O O . ALA A 1 275 ? 20.881 14.831 -20.098 1.00 96.94 275 ALA A O 1
ATOM 2234 N N . LYS A 1 276 ? 19.057 14.090 -21.175 1.00 96.81 276 LYS A N 1
ATOM 2235 C CA . LYS A 1 276 ? 19.454 14.603 -22.501 1.00 96.81 276 LYS A CA 1
ATOM 2236 C C . LYS A 1 276 ? 19.670 16.112 -22.507 1.00 96.81 276 LYS A C 1
ATOM 2238 O O . LYS A 1 276 ? 20.675 16.588 -23.032 1.00 96.81 276 LYS A O 1
ATOM 2243 N N . GLN A 1 277 ? 18.743 16.864 -21.912 1.00 96.25 277 GLN A N 1
ATOM 2244 C CA . GLN A 1 277 ? 18.841 18.323 -21.825 1.00 96.25 277 GLN A CA 1
ATOM 2245 C C . GLN A 1 277 ? 20.097 18.757 -21.062 1.00 96.25 277 GLN A C 1
ATOM 2247 O O . GLN A 1 277 ? 20.798 19.667 -21.502 1.00 96.25 277 GLN A O 1
ATOM 2252 N N . LYS A 1 278 ? 20.420 18.079 -19.955 1.00 95.38 278 LYS A N 1
ATOM 2253 C CA . LYS A 1 278 ? 21.632 18.352 -19.173 1.00 95.38 278 LYS A CA 1
ATOM 2254 C C . LYS A 1 278 ? 22.909 17.961 -19.917 1.00 95.38 278 LYS A C 1
ATOM 2256 O O . LYS A 1 278 ? 23.828 18.771 -19.954 1.00 95.38 278 LYS A O 1
ATOM 2261 N N . LYS A 1 279 ? 22.944 16.800 -20.584 1.00 93.50 279 LYS A N 1
ATOM 2262 C CA . LYS A 1 279 ? 24.079 16.375 -21.430 1.00 93.50 279 LYS A CA 1
ATOM 2263 C C . LYS A 1 279 ? 24.390 17.411 -22.511 1.00 93.50 279 LYS A C 1
ATOM 2265 O O . LYS A 1 279 ? 25.544 17.776 -22.699 1.00 93.50 279 LYS A O 1
ATOM 2270 N N . ALA A 1 280 ? 23.354 17.919 -23.179 1.00 92.81 280 ALA A N 1
ATOM 2271 C CA . ALA A 1 280 ? 23.494 18.948 -24.205 1.00 92.81 280 ALA A CA 1
ATOM 2272 C C . ALA A 1 280 ? 23.953 20.303 -23.639 1.00 92.81 280 ALA A C 1
ATOM 2274 O O . ALA A 1 280 ? 24.691 21.018 -24.309 1.00 92.81 280 ALA A O 1
ATOM 2275 N N . ALA A 1 281 ? 23.528 20.662 -22.423 1.00 91.69 281 ALA A N 1
ATOM 2276 C CA . ALA A 1 281 ? 23.959 21.891 -21.760 1.00 91.69 281 ALA A CA 1
ATOM 2277 C C . ALA A 1 281 ? 25.426 21.834 -21.304 1.00 91.69 281 ALA A C 1
ATOM 2279 O O . ALA A 1 281 ? 26.103 22.847 -21.371 1.00 91.69 281 ALA A O 1
ATOM 2280 N N . SER A 1 282 ? 25.924 20.667 -20.883 1.00 85.88 282 SER A N 1
ATOM 2281 C CA . SER A 1 282 ? 27.333 20.469 -20.504 1.00 85.88 282 SER A CA 1
ATOM 2282 C C . SER A 1 282 ? 28.300 20.395 -21.691 1.00 85.88 282 SER A C 1
ATOM 2284 O O . SER A 1 282 ? 29.508 20.425 -21.485 1.00 85.88 282 SER A O 1
ATOM 2286 N N . ALA A 1 283 ? 27.784 20.258 -22.915 1.00 77.25 283 ALA A N 1
ATOM 2287 C CA . ALA A 1 283 ? 28.572 20.236 -24.149 1.00 77.25 283 ALA A CA 1
ATOM 2288 C C . ALA A 1 283 ? 28.685 21.619 -24.827 1.00 77.25 283 ALA A C 1
ATOM 2290 O O . ALA A 1 283 ? 29.313 21.721 -25.880 1.00 77.25 283 ALA A O 1
ATOM 2291 N N . LYS A 1 284 ? 28.042 22.648 -24.260 1.00 63.78 284 LYS A N 1
ATOM 2292 C CA . LYS A 1 284 ? 28.122 24.055 -24.679 1.00 63.78 284 LYS A CA 1
ATOM 2293 C C . LYS A 1 284 ? 29.036 24.828 -23.741 1.00 63.78 284 LYS A C 1
ATOM 2295 O O . LYS A 1 284 ? 29.702 25.751 -24.250 1.00 63.78 284 LYS A O 1
#

Sequence (284 aa):
RFPVHPADLEKYGSAANIDGKHVTRLFNAVREKHPGFQMIFCQPFYWGPGGREPYPEPREPYLKAMAEDVHPEIDLVWTGNIVKGQWKTQKHVEWFIDLTKHKPMIYQNATGQHHLLSYINDRTPGFLDWHDGHPGFFDEEISGFMHNADVPTTAITTIQMADCFWNPATYIPATEDGDDRGEAAVRRASALLYGKEMFDILEPAWKAMSYFDKFKYGAYDNSALAELDKLEALWKTADEAWQKAVEYNPKATSRYPASLRRAIYEFSANVIKTAKQKKAASAK

=== Feature glossary ===
Legend for the data blocks above and below:

— What the protein is —

The amino-acid sequence is the protein's primary structure: the linear order of residues from the N-terminus to the C-terminus, written in one-letter code. Everything else here — the 3D coordinates, the secondary structure, the domain annotations — is ultimately a consequence of this string.

Functional annotations link the protein to curated databases. InterPro entries identify conserved domains and families by matching the sequence against member-database signatures (Pfam, PROSITE, CDD, …). Gene Ontology (GO) terms describe molecular function, biological process, and cellular component in a controlled vocabulary. CATH places the structure in a hierarchical fold classification (Class/Architecture/Topology/Homologous-superfamily). The organism is the source species.

— Where its atoms are —

Atomic coordinates in PDBx/mmCIF format — the same representation the Protein Data Bank distributes. Each line of the _atom_site loop places one backbone atom in Cartesian space (units: ångströms, origin: arbitrary).

The six renders are orthographic views along the three Cartesian axes in both directions. Representation (cartoon, sticks, or surface) and color scheme (sequence-rainbow or by-chain) vary across proteins so the training set covers all the common visualization conventions.

— Local backbone conformation —

Eight-state secondary structure (DSSP): H is the canonical α-helix, G the tighter 3₁₀-helix, I the wider π-helix; E/B are β-structure, T and S are turns and bends, and '-' is everything else. DSSP derives these from the pattern of main-chain N–H···O=C hydrogen bonds, not from the sequence.

Three-state secondary structure (P-SEA) collapses the eight DSSP classes into helix (a), strand (b), and coil (c). P-SEA assigns these from Cα geometry alone — distances and angles — without requiring backbone oxygens, so it works on any Cα trace.

φ (phi) and ψ (psi) are the two rotatable backbone dihedrals per residue: φ is the C(i-1)–N–Cα–C torsion, ψ is the N–Cα–C–N(i+1) torsion, both in degrees on (−180°, 180°]. α-helical residues cluster near (−60°, −45°); β-strand residues near (−120°, +130°). A Ramachandran plot is simply a scatter of (φ, ψ) for every residue.

— Global shape and packing —

The geometric summary reports three shape descriptors. Rg (radius of gyration) measures how spread out the Cα atoms are about their centre of mass; compact globular proteins have small Rg, elongated or unfolded ones large. Cα contacts (<8 Å, |i−j|>4) count long-range residue pairs in spatial proximity — high for tightly packed folds, near zero for rods or random coil. The bounding-box extents give the protein's footprint along x, y, z in Å.

SASA measures how much of the protein is reachable by solvent. It is computed by rolling a water-sized probe over the atomic surface and summing the exposed area (Å²). Per-residue SASA distinguishes core (buried, low SASA) from surface (exposed, high SASA) residues; total SASA is a whole-molecule size measure.

Plot images: a contact map (which residues are close in 3D, as an N×N binary image), a Ramachandran scatter (backbone torsion angles, revealing secondary-structure composition at a glance), and — for AlphaFold structures — a PAE heatmap (pairwise prediction confidence).

— Structural neighborhood —

A 3Di character summarizes, for each residue, the relative orientation of the Cα frame of its nearest spatial neighbor. Because it encodes fold topology rather than chemistry, 3Di alignments detect remote structural similarity that sequence alignment misses.

The Foldseek neighbor list gives the closest experimentally determined structures in the PDB, ranked by structural alignment. TM-score near 1 means near-identical fold; near 0.3 means only rough topology match. This is how one finds what a novel AlphaFold prediction most resembles in the solved-structure universe.

— Confidence and disorder —

For AlphaFold models, the B-factor field carries pLDDT — the model's own estimate of local accuracy on a 0–100 scale. Regions with pLDDT<50 should be treated as essentially unmodeled; they often correspond to intrinsically disordered segments.

Crystallographic B-factors measure how much each atom's electron density is smeared out, in Å². They rise in mobile loops and surface residues and fall in the buried interior. In AlphaFold models this column is repurposed to hold pLDDT instead.

Predicted Aligned Error (PAE) is an AlphaFold confidence matrix: entry (i, j) is the expected error in the position of residue j, in ångströms, when the prediction is superimposed on the true structure at residue i. Low PAE within a block of residues means that block is internally rigid and well-predicted; high PAE between two blocks means their relative placement is uncertain even if each block individually is confident.